Protein AF-A0A9D1CYR3-F1 (afdb_monomer)

Foldseek 3Di:
DDDDDDDDDPPPPPDDDDDDDDDDDYDDDDDDDDDDDDDDDDDDDDDDPPDPDDPVNVVVVVVVVVVVVVVVVVVVVVVVVVVVVVVVVVVVVVVVVVVVVVVVVVVVVVVLVVQLVVLLVVLCVLLVVLVHDSVQLVPDDSSPDDSVVSNVSSVVSSVVVVVVVVVVCVVVVDDDPPPPDPPPDPPVPVVVVVVVVVVVVVVD

InterPro domains:
  IPR025580 Capsid assembly scaffolding protein Gp46 [PF14265] (51-175)

Radius of gyration: 55.46 Å; Cα contacts (8 Å, |Δi|>4): 37; chains: 1; bounding box: 102×75×162 Å

Sequence (204 aa):
MDNKFFMPLNIQMFADEGNDMVTDTETSGENGDAQKDTQNQSNSSNTNTGKTYTRDELNKIVNAEREKIKAELLEEAKNQKNEAEKLAKMDTEQKLNYELETARKEAEKYKSQVNSLTLKTEATSYANQKGLPIGYIEDLDYAHETAESIKQKIDKFTELRSKDLDNYLKDKLKQNPPKAVDDNKTTSDPYLKGFNDYFANKKR

Structure (mmCIF, N/CA/C/O backbone):
data_AF-A0A9D1CYR3-F1
#
_entry.id   AF-A0A9D1CYR3-F1
#
loop_
_atom_site.group_PDB
_atom_site.id
_atom_site.type_symbol
_atom_site.label_atom_id
_atom_site.label_alt_id
_atom_site.label_comp_id
_atom_site.label_asym_id
_atom_site.label_entity_id
_atom_site.label_seq_id
_atom_site.pdbx_PDB_ins_code
_atom_site.Cartn_x
_atom_site.Cartn_y
_atom_site.Cartn_z
_atom_site.occupancy
_atom_site.B_iso_or_equiv
_atom_site.auth_seq_id
_atom_site.auth_comp_id
_atom_site.auth_asym_id
_atom_site.auth_atom_id
_atom_site.pdbx_PDB_model_num
ATOM 1 N N . MET A 1 1 ? -51.663 9.448 3.618 1.00 39.44 1 MET A N 1
ATOM 2 C CA . MET A 1 1 ? -51.439 8.164 2.932 1.00 39.44 1 MET A CA 1
ATOM 3 C C . MET A 1 1 ? -50.009 7.782 3.207 1.00 39.44 1 MET A C 1
ATOM 5 O O . MET A 1 1 ? -49.080 8.256 2.566 1.00 39.44 1 MET A O 1
ATOM 9 N N . ASP A 1 2 ? -49.902 7.079 4.318 1.00 51.81 2 ASP A N 1
ATOM 10 C CA . ASP A 1 2 ? -48.713 6.599 4.987 1.00 51.81 2 ASP A CA 1
ATOM 11 C C . ASP A 1 2 ? -47.965 5.561 4.152 1.00 51.81 2 ASP A C 1
ATOM 13 O O . ASP A 1 2 ? -48.569 4.842 3.362 1.00 51.81 2 ASP A O 1
ATOM 17 N N . ASN A 1 3 ? -46.661 5.441 4.395 1.00 51.09 3 ASN A N 1
ATOM 18 C CA . ASN A 1 3 ? -46.070 4.131 4.651 1.00 51.09 3 ASN A CA 1
ATOM 19 C C . ASN A 1 3 ? -44.715 4.305 5.342 1.00 51.09 3 ASN A C 1
ATOM 21 O O . ASN A 1 3 ? -43.677 4.520 4.718 1.00 51.09 3 ASN A O 1
ATOM 25 N N . LYS A 1 4 ? -44.756 4.229 6.676 1.00 58.38 4 LYS A N 1
ATOM 26 C CA . LYS A 1 4 ? -43.583 4.003 7.519 1.00 58.38 4 LYS A CA 1
ATOM 27 C C . LYS A 1 4 ? -43.089 2.584 7.256 1.00 58.38 4 LYS A C 1
ATOM 29 O O . LYS A 1 4 ? -43.852 1.631 7.373 1.00 58.38 4 LYS A O 1
ATOM 34 N N . PHE A 1 5 ? -41.814 2.480 6.906 1.00 57.16 5 PHE A N 1
ATOM 35 C CA . PHE A 1 5 ? -41.066 1.241 6.727 1.00 57.16 5 PHE A CA 1
ATOM 36 C C . PHE A 1 5 ? -41.097 0.428 8.038 1.00 57.16 5 PHE A C 1
ATOM 38 O O . PHE A 1 5 ? -40.317 0.677 8.954 1.00 57.16 5 PHE A O 1
ATOM 45 N N . PHE A 1 6 ? -42.042 -0.503 8.162 1.00 57.44 6 PHE A N 1
ATOM 46 C CA . PHE A 1 6 ? -42.035 -1.529 9.203 1.00 57.44 6 PHE A CA 1
ATOM 47 C C . PHE A 1 6 ? -41.218 -2.706 8.671 1.00 57.44 6 PHE A C 1
ATOM 49 O O . PHE A 1 6 ? -41.626 -3.361 7.714 1.00 57.44 6 PHE A O 1
ATOM 56 N N . MET A 1 7 ? -40.055 -2.970 9.265 1.00 70.25 7 MET A N 1
ATOM 57 C CA . MET A 1 7 ? -39.385 -4.253 9.059 1.00 70.25 7 MET A CA 1
ATOM 58 C C . MET A 1 7 ? -40.134 -5.324 9.868 1.00 70.25 7 MET A C 1
ATOM 60 O O . MET A 1 7 ? -40.355 -5.112 11.063 1.00 70.25 7 MET A O 1
ATOM 64 N N . PRO A 1 8 ? -40.548 -6.452 9.262 1.00 64.19 8 PRO A N 1
ATOM 65 C CA . PRO A 1 8 ? -41.173 -7.539 10.003 1.00 64.19 8 PRO A CA 1
ATOM 66 C C . PRO A 1 8 ? -40.127 -8.225 10.893 1.00 64.19 8 PRO A C 1
ATOM 68 O O . PRO A 1 8 ? -39.124 -8.746 10.406 1.00 64.19 8 PRO A O 1
ATOM 71 N N . LEU A 1 9 ? -40.353 -8.214 12.208 1.00 68.75 9 LEU A N 1
ATOM 72 C CA . LEU A 1 9 ? -39.601 -9.039 13.152 1.00 68.75 9 LEU A CA 1
ATOM 73 C C . LEU A 1 9 ? -40.103 -10.486 13.028 1.00 68.75 9 LEU A C 1
ATOM 75 O O . LEU A 1 9 ? -41.281 -10.750 13.264 1.00 68.75 9 LEU A O 1
ATOM 79 N N . ASN A 1 10 ? -39.223 -11.425 12.684 1.00 60.94 10 ASN A N 1
ATOM 80 C CA . ASN A 1 10 ? -39.544 -12.853 12.685 1.00 60.94 10 ASN A CA 1
ATOM 81 C C . ASN A 1 10 ? -39.552 -13.377 14.129 1.00 60.94 10 ASN A C 1
ATOM 83 O O . ASN A 1 10 ? -38.511 -13.719 14.680 1.00 60.94 10 ASN A O 1
ATOM 87 N N . ILE A 1 11 ? -40.737 -13.443 14.738 1.00 59.59 11 ILE A N 1
ATOM 88 C CA . ILE A 1 11 ? -40.956 -13.909 16.123 1.00 59.59 11 ILE A CA 1
ATOM 89 C C . ILE A 1 11 ? -41.147 -15.443 16.191 1.00 59.59 11 ILE A C 1
ATOM 91 O O . ILE A 1 11 ? -41.498 -15.997 17.227 1.00 59.59 11 ILE A O 1
ATOM 95 N N . GLN A 1 12 ? -40.902 -16.147 15.082 1.00 62.09 12 GLN A N 1
ATOM 96 C CA . GLN A 1 12 ? -41.254 -17.559 14.900 1.00 62.09 12 GLN A CA 1
ATOM 97 C C . GLN A 1 12 ? -40.227 -18.568 15.455 1.00 62.09 12 GLN A C 1
ATOM 99 O O . GLN A 1 12 ? -40.395 -19.759 15.247 1.00 62.09 12 GLN A O 1
ATOM 104 N N . MET A 1 13 ? -39.173 -18.143 16.165 1.00 53.28 13 MET A N 1
ATOM 105 C CA . MET A 1 13 ? -38.231 -19.080 16.819 1.00 53.28 13 MET A CA 1
ATOM 106 C C . MET A 1 13 ? -38.641 -19.492 18.246 1.00 53.28 13 MET A C 1
ATOM 108 O O . MET A 1 13 ? -37.848 -20.125 18.937 1.00 53.28 13 MET A O 1
ATOM 112 N N . PHE A 1 14 ? -39.855 -19.150 18.701 1.00 60.06 14 PHE A N 1
ATOM 113 C CA . PHE A 1 14 ? -40.305 -19.449 20.071 1.00 60.06 14 PHE A CA 1
ATOM 114 C C . PHE A 1 14 ? -41.728 -20.022 20.197 1.00 60.06 14 PHE A C 1
ATOM 116 O O . PHE A 1 14 ? -42.241 -20.094 21.311 1.00 60.06 14 PHE A O 1
ATOM 123 N N . ALA A 1 15 ? -42.375 -20.451 19.111 1.00 57.44 15 ALA A N 1
ATOM 124 C CA . ALA A 1 15 ? -43.681 -21.108 19.198 1.00 57.44 15 ALA A CA 1
ATOM 125 C C . ALA A 1 15 ? -43.810 -22.242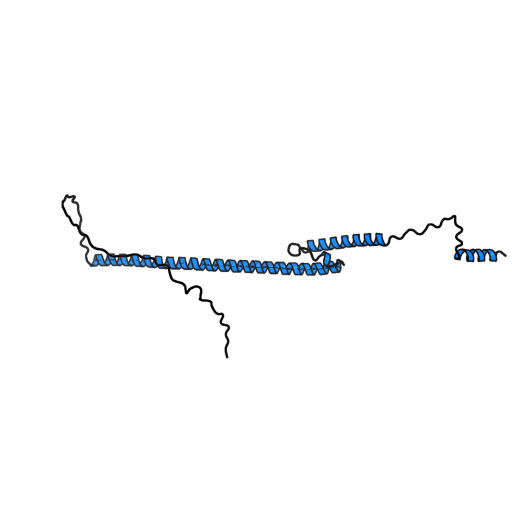 18.167 1.00 57.44 15 ALA A C 1
ATOM 127 O O . ALA A 1 15 ? -43.644 -21.984 16.977 1.00 57.44 15 ALA A O 1
ATOM 128 N N . ASP A 1 16 ? -44.153 -23.432 18.677 1.00 47.41 16 ASP A N 1
ATOM 129 C CA . ASP A 1 16 ? -44.231 -24.773 18.057 1.00 47.41 16 ASP A CA 1
ATOM 130 C C . ASP A 1 16 ? -42.873 -25.443 17.773 1.00 47.41 16 ASP A C 1
ATOM 132 O O . ASP A 1 16 ? -41.985 -24.847 17.182 1.00 47.41 16 ASP A O 1
ATOM 136 N N . GLU A 1 17 ? -42.596 -26.672 18.221 1.00 42.50 17 GLU A N 1
ATOM 137 C CA . GLU A 1 17 ? -43.489 -27.837 18.276 1.00 42.50 17 GLU A CA 1
ATOM 138 C C . GLU A 1 17 ? -43.317 -28.652 19.572 1.00 42.50 17 GLU A C 1
ATOM 140 O O . GLU A 1 17 ? -42.206 -28.982 19.995 1.00 42.50 17 GLU A O 1
ATOM 145 N N . GLY A 1 18 ? -44.445 -29.013 20.183 1.00 42.06 18 GLY A N 1
ATOM 146 C CA . GLY A 1 18 ? -44.553 -30.182 21.050 1.00 42.06 18 GLY A CA 1
ATOM 147 C C . GLY A 1 18 ? -45.277 -31.325 20.331 1.00 42.06 18 GLY A C 1
ATOM 148 O O . GLY A 1 18 ? -45.976 -31.087 19.347 1.00 42.06 18 GLY A O 1
ATOM 149 N N . ASN A 1 19 ? -45.163 -32.517 20.933 1.00 39.75 19 ASN A N 1
ATOM 150 C CA . ASN A 1 19 ? -45.794 -33.817 20.637 1.00 39.75 19 ASN A CA 1
ATOM 151 C C . ASN A 1 19 ? -45.025 -34.739 19.658 1.00 39.75 19 ASN A C 1
ATOM 153 O O . ASN A 1 19 ? -44.641 -34.318 18.580 1.00 39.75 19 ASN A O 1
ATOM 157 N N . ASP A 1 20 ? -44.783 -36.029 19.912 1.00 33.88 20 ASP A N 1
ATOM 158 C CA . ASP A 1 20 ? -45.287 -36.954 20.935 1.00 33.88 20 ASP A CA 1
ATOM 159 C C . ASP A 1 20 ? -44.414 -38.235 20.924 1.00 33.88 20 ASP A C 1
ATOM 161 O O . ASP A 1 20 ? -44.020 -38.688 19.848 1.00 33.88 20 ASP A O 1
ATOM 165 N N . MET A 1 21 ? -44.149 -38.856 22.081 1.00 29.66 21 MET A N 1
ATOM 166 C CA . MET A 1 21 ? -43.916 -40.310 22.163 1.00 29.66 21 MET A CA 1
ATOM 167 C C . MET A 1 21 ? -44.249 -40.818 23.574 1.00 29.66 21 MET A C 1
ATOM 169 O O . MET A 1 21 ? -43.431 -40.769 24.492 1.00 29.66 21 MET A O 1
ATOM 173 N N . VAL A 1 22 ? -45.478 -41.313 23.715 1.00 37.94 22 VAL A N 1
ATOM 174 C CA . VAL A 1 22 ? -45.982 -42.150 24.815 1.00 37.94 22 VAL A CA 1
ATOM 175 C C . VAL A 1 22 ? -45.729 -43.629 24.508 1.00 37.94 22 VAL A C 1
ATOM 177 O O . VAL A 1 22 ? -45.998 -44.054 23.390 1.00 37.94 22 VAL A O 1
ATOM 180 N N . THR A 1 23 ? -45.319 -44.396 25.526 1.00 26.42 23 THR A N 1
ATOM 181 C CA . THR A 1 23 ? -45.800 -45.760 25.871 1.00 26.42 23 THR A CA 1
ATOM 182 C C . THR A 1 23 ? -45.397 -46.013 27.340 1.00 26.42 23 THR A C 1
ATOM 184 O O . THR A 1 23 ? -44.208 -46.154 27.610 1.00 26.42 23 THR A O 1
ATOM 187 N N . ASP A 1 24 ? -46.220 -45.749 28.354 1.00 33.62 24 ASP A N 1
ATOM 188 C CA . ASP A 1 24 ? -47.425 -46.447 28.846 1.00 33.62 24 ASP A CA 1
ATOM 189 C C . ASP A 1 24 ? -47.133 -47.580 29.855 1.00 33.62 24 ASP A C 1
ATOM 191 O O . ASP A 1 24 ? -46.140 -48.298 29.721 1.00 33.62 24 ASP A O 1
ATOM 195 N N . THR A 1 25 ? -48.058 -47.727 30.817 1.00 27.31 25 THR A N 1
ATOM 196 C CA . THR A 1 25 ? -48.413 -48.890 31.673 1.00 27.31 25 THR A CA 1
ATOM 197 C C . THR A 1 25 ? -48.402 -48.647 33.203 1.00 27.31 25 THR A C 1
ATOM 199 O O . THR A 1 25 ? -47.383 -48.845 33.858 1.00 27.31 25 THR A O 1
ATOM 202 N N . GLU A 1 26 ? -49.582 -48.244 33.720 1.00 29.91 26 GLU A N 1
ATOM 203 C CA . GLU A 1 26 ? -50.401 -48.866 34.807 1.00 29.91 26 GLU A CA 1
ATOM 204 C C . GLU A 1 26 ? -49.812 -49.147 36.218 1.00 29.91 26 GLU A C 1
ATOM 206 O O . GLU A 1 26 ? -48.634 -49.422 36.366 1.00 29.91 26 GLU A O 1
ATOM 211 N N . THR A 1 27 ? -50.524 -49.246 37.356 1.00 24.73 27 THR A N 1
ATOM 212 C CA . THR A 1 27 ? -51.880 -48.961 37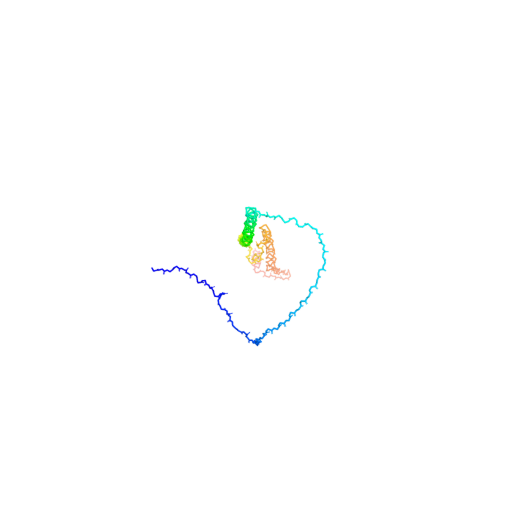.887 1.00 24.73 27 THR A CA 1
ATOM 213 C C . THR A 1 27 ? -51.822 -49.345 39.394 1.00 24.73 27 THR A C 1
ATOM 215 O O . THR A 1 27 ? -51.155 -50.310 39.740 1.00 24.73 27 THR A O 1
ATOM 218 N N . SER A 1 28 ? -52.506 -48.583 40.263 1.00 31.33 28 SER A N 1
ATOM 219 C CA . SER A 1 28 ? -53.158 -48.894 41.570 1.00 31.33 28 SER A CA 1
ATOM 220 C C . SER A 1 28 ? -52.705 -50.035 42.528 1.00 31.33 28 SER A C 1
ATOM 222 O O . SER A 1 28 ? -52.494 -51.171 42.122 1.00 31.33 28 SER A O 1
ATOM 224 N N . GLY A 1 29 ? -52.802 -49.764 43.845 1.00 25.89 29 GLY A N 1
ATOM 225 C CA . GLY A 1 29 ? -52.961 -50.754 44.940 1.00 25.89 29 GLY A CA 1
ATOM 226 C C . GLY A 1 29 ? -52.122 -50.414 46.186 1.00 25.89 29 GLY A C 1
ATOM 227 O O . GLY A 1 29 ? -50.904 -50.465 46.128 1.00 25.89 29 GLY A O 1
ATOM 228 N N . GLU A 1 30 ? -52.673 -49.821 47.250 1.00 27.62 30 GLU A N 1
ATOM 229 C CA . GLU A 1 30 ? -53.403 -50.413 48.396 1.00 27.62 30 GLU A CA 1
ATOM 230 C C . GLU A 1 30 ? -52.543 -50.670 49.656 1.00 27.62 30 GLU A C 1
ATOM 232 O O . GLU A 1 30 ? -51.367 -51.008 49.600 1.00 27.62 30 GLU A O 1
ATOM 237 N N . ASN A 1 31 ? -53.183 -50.420 50.804 1.00 32.62 31 ASN A N 1
ATOM 238 C CA . ASN A 1 31 ? -52.672 -50.370 52.178 1.00 32.62 31 ASN A CA 1
ATOM 239 C C . ASN A 1 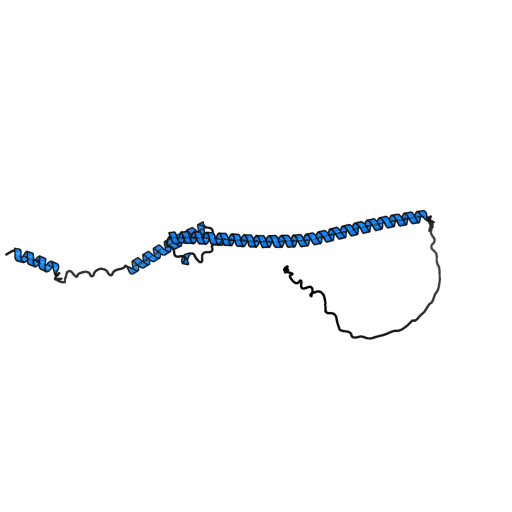31 ? -52.142 -51.710 52.729 1.00 32.62 31 ASN A C 1
ATOM 241 O O . ASN A 1 31 ? -52.593 -52.777 52.326 1.00 32.62 31 ASN A O 1
ATOM 245 N N . GLY A 1 32 ? -51.311 -51.642 53.780 1.00 27.28 32 GLY A N 1
ATOM 246 C CA . GLY A 1 32 ? -50.932 -52.805 54.591 1.00 27.28 32 GLY A CA 1
ATOM 247 C C . GLY A 1 32 ? -50.181 -52.453 55.879 1.00 27.28 32 GLY A C 1
ATOM 248 O O . GLY A 1 32 ? -48.970 -52.281 55.871 1.00 27.28 32 GLY A O 1
ATOM 249 N N . ASP A 1 33 ? -50.944 -52.352 56.962 1.00 29.70 33 ASP A N 1
ATOM 250 C CA . ASP A 1 33 ? -50.604 -52.101 58.368 1.00 29.70 33 ASP A CA 1
ATOM 251 C C . ASP A 1 33 ? -49.697 -53.171 59.023 1.00 29.70 33 ASP A C 1
ATOM 253 O O . ASP A 1 33 ? -49.784 -54.342 58.657 1.00 29.70 33 ASP A O 1
ATOM 257 N N . ALA A 1 34 ? -48.896 -52.788 60.034 1.00 29.33 34 ALA A N 1
ATOM 258 C CA . ALA A 1 34 ? -48.608 -53.630 61.211 1.00 29.33 34 ALA A CA 1
ATOM 259 C C . ALA A 1 34 ? -47.797 -52.895 62.303 1.00 29.33 34 ALA A C 1
ATOM 261 O O . ALA A 1 34 ? -46.582 -52.708 62.230 1.00 29.33 34 ALA A O 1
ATOM 262 N N . GLN A 1 35 ? -48.516 -52.562 63.368 1.00 33.03 35 GLN A N 1
ATOM 263 C CA . GLN A 1 35 ? -48.100 -52.093 64.691 1.00 33.03 35 GLN A CA 1
ATOM 264 C C . GLN A 1 35 ? -47.443 -53.185 65.575 1.00 33.03 35 GLN A C 1
ATOM 266 O O . GLN A 1 35 ? -47.913 -54.321 65.587 1.00 33.03 35 GLN A O 1
ATOM 271 N N . LYS A 1 36 ? -46.455 -52.810 66.415 1.00 29.78 36 LYS A N 1
ATOM 272 C CA . LYS A 1 36 ? -46.223 -53.261 67.825 1.00 29.78 36 LYS A CA 1
ATOM 273 C C . LYS A 1 36 ? -44.915 -52.646 68.355 1.00 29.78 36 LYS A C 1
ATOM 275 O O . LYS A 1 36 ? -43.856 -52.909 67.805 1.00 29.78 36 LYS A O 1
ATOM 280 N N . ASP A 1 37 ? -44.933 -51.653 69.241 1.00 31.94 37 ASP A N 1
ATOM 281 C CA . ASP A 1 37 ? -45.122 -51.701 70.707 1.00 31.94 37 ASP A CA 1
ATOM 282 C C . ASP A 1 37 ? -44.145 -52.627 71.457 1.00 31.94 37 ASP A C 1
ATOM 284 O O . ASP A 1 37 ? -44.222 -53.847 71.315 1.00 31.94 37 ASP A O 1
ATOM 288 N N . THR A 1 38 ? -43.242 -52.046 72.264 1.00 29.72 38 THR A N 1
ATOM 289 C CA . THR A 1 38 ? -43.118 -52.271 73.726 1.00 29.72 38 THR A CA 1
ATOM 290 C C . THR A 1 38 ? -41.952 -51.441 74.307 1.00 29.72 38 THR A C 1
ATOM 292 O O . THR A 1 38 ? -40.820 -51.516 73.839 1.00 29.72 38 THR A O 1
ATOM 295 N N . GLN A 1 39 ? -42.291 -50.642 75.328 1.00 32.97 39 GLN A N 1
ATOM 296 C CA . GLN A 1 39 ? -41.568 -50.209 76.551 1.00 32.97 39 GLN A CA 1
ATOM 297 C C . GLN A 1 39 ? -40.128 -50.759 76.777 1.00 32.97 39 GLN A C 1
ATOM 299 O O . GLN A 1 39 ? -39.855 -51.917 76.503 1.00 32.97 39 GLN A O 1
ATOM 304 N N . ASN A 1 40 ? -39.156 -50.062 77.390 1.00 31.19 40 ASN A N 1
ATOM 305 C CA . ASN A 1 40 ? -39.178 -49.493 78.747 1.00 31.19 40 ASN A CA 1
ATOM 306 C C . ASN A 1 40 ? -37.863 -48.716 79.066 1.00 31.19 40 ASN A C 1
ATOM 308 O O . ASN A 1 40 ? -36.821 -48.940 78.460 1.00 31.19 40 ASN A O 1
ATOM 312 N N . GLN A 1 41 ? -37.973 -47.842 80.067 1.00 36.28 41 GLN A N 1
ATOM 313 C CA . GLN A 1 41 ? -37.034 -46.965 80.784 1.00 36.28 41 GLN A CA 1
ATOM 314 C C . GLN A 1 41 ? -35.555 -47.384 80.928 1.00 36.28 41 GLN A C 1
ATOM 316 O O . GLN A 1 41 ? -35.254 -48.526 81.255 1.00 36.28 41 GLN A O 1
ATOM 321 N N . SER A 1 42 ? -34.658 -46.384 80.955 1.00 29.25 42 SER A N 1
ATOM 322 C CA . SER A 1 42 ? -33.985 -45.981 82.210 1.00 29.25 42 SER A CA 1
ATOM 323 C C . SER A 1 42 ? -33.182 -44.676 82.062 1.00 29.25 42 SER A C 1
ATOM 325 O O . SER A 1 42 ? -32.211 -44.601 81.319 1.00 29.25 42 SER A O 1
ATOM 327 N N . ASN A 1 43 ? -33.631 -43.660 82.804 1.00 36.19 43 ASN A N 1
ATOM 328 C CA . ASN A 1 43 ? -32.875 -42.645 83.545 1.00 36.19 43 ASN A CA 1
ATOM 329 C C . ASN A 1 43 ? -31.472 -42.223 83.065 1.00 36.19 43 ASN A C 1
ATOM 331 O O . ASN A 1 43 ? -30.492 -42.931 83.272 1.00 36.19 43 ASN A O 1
ATOM 335 N N . SER A 1 44 ? -31.345 -40.935 82.730 1.00 30.69 44 SER A N 1
ATOM 336 C CA . SER A 1 44 ? -30.353 -40.104 83.420 1.00 30.69 44 SER A CA 1
ATOM 337 C C . SER A 1 44 ? -30.855 -38.667 83.552 1.00 30.69 44 SER A C 1
ATOM 339 O O . SER A 1 44 ? -31.036 -37.939 82.581 1.00 30.69 44 SER A O 1
ATOM 341 N N . SER A 1 45 ? -31.116 -38.296 84.799 1.00 35.94 45 SER A N 1
ATOM 342 C CA . SER A 1 45 ? -31.437 -36.952 85.258 1.00 35.94 45 SER A CA 1
ATOM 343 C C . SER A 1 45 ? -30.233 -36.022 85.066 1.00 35.94 45 SER A C 1
ATOM 345 O O . SER A 1 45 ? -29.144 -36.389 85.502 1.00 35.94 45 SER A O 1
ATOM 347 N N . ASN A 1 46 ? -30.412 -34.832 84.473 1.00 35.03 46 ASN A N 1
ATOM 348 C CA . ASN A 1 46 ? -30.023 -33.577 85.137 1.00 35.03 46 ASN A CA 1
ATOM 349 C C . ASN A 1 46 ? -30.516 -32.312 84.398 1.00 35.03 46 ASN A C 1
ATOM 351 O O . ASN A 1 46 ? -30.117 -32.021 83.274 1.00 35.03 46 ASN A O 1
ATOM 355 N N . THR A 1 47 ? -31.354 -31.548 85.105 1.00 38.97 47 THR A N 1
ATOM 356 C CA . THR A 1 47 ? -31.570 -30.088 85.018 1.00 38.97 47 THR A CA 1
ATOM 357 C C . THR A 1 47 ? -31.933 -29.460 83.666 1.00 38.97 47 THR A C 1
ATOM 359 O O . THR A 1 47 ? -31.146 -28.720 83.083 1.00 38.97 47 THR A O 1
ATOM 362 N N . ASN A 1 48 ? -33.197 -29.605 83.253 1.00 42.94 48 ASN A N 1
ATOM 363 C CA . ASN A 1 48 ? -33.858 -28.590 82.428 1.00 42.94 48 ASN A CA 1
ATOM 364 C C . ASN A 1 48 ? -34.504 -27.546 83.345 1.00 42.94 48 ASN A C 1
ATOM 366 O O . ASN A 1 48 ? -35.593 -27.751 83.882 1.00 42.94 48 ASN A O 1
ATOM 370 N N . THR A 1 49 ? -33.833 -26.412 83.528 1.00 46.22 49 THR A N 1
ATOM 371 C CA . THR A 1 49 ? -34.473 -25.190 84.017 1.00 46.22 49 THR A CA 1
ATOM 372 C C . THR A 1 49 ? -35.353 -24.646 82.892 1.00 46.22 49 THR A C 1
ATOM 374 O O . THR A 1 49 ? -34.906 -23.905 82.020 1.00 46.22 49 THR A O 1
ATOM 377 N N . GLY A 1 50 ? -36.619 -25.069 82.866 1.00 50.62 50 GLY A N 1
ATOM 378 C CA . GLY A 1 50 ? -37.610 -24.555 81.925 1.00 50.62 50 GLY A CA 1
ATOM 379 C C . GLY A 1 50 ? -37.812 -23.055 82.134 1.00 50.62 50 GLY A C 1
ATOM 380 O O . GLY A 1 50 ? -38.535 -22.645 83.037 1.00 50.62 50 GLY A O 1
ATOM 381 N N . LYS A 1 51 ? -37.160 -22.229 81.311 1.00 63.56 51 LYS A N 1
ATOM 382 C CA . LYS A 1 51 ? -37.428 -20.790 81.238 1.00 63.56 51 LYS A CA 1
ATOM 383 C C . LYS A 1 51 ? -38.838 -20.607 80.673 1.00 63.56 51 LYS A C 1
ATOM 385 O O . LYS A 1 51 ? -39.068 -20.806 79.483 1.00 63.56 51 LYS A O 1
ATOM 390 N N . THR A 1 52 ? -39.797 -20.261 81.524 1.00 58.56 52 THR A N 1
ATOM 391 C CA . THR A 1 52 ? -41.129 -19.821 81.100 1.00 58.56 52 THR A CA 1
ATOM 392 C C . THR A 1 52 ? -41.009 -18.413 80.523 1.00 58.56 52 THR A C 1
ATOM 394 O O . THR A 1 52 ? -41.024 -17.442 81.272 1.00 58.56 52 THR A O 1
ATOM 397 N N . TYR A 1 53 ? -40.843 -18.306 79.205 1.00 59.97 53 TYR A N 1
ATOM 398 C CA . TYR A 1 53 ? -40.816 -17.016 78.515 1.00 59.97 53 TYR A CA 1
ATOM 399 C C . TYR A 1 53 ? -42.200 -16.366 78.543 1.00 59.97 53 TYR A C 1
ATOM 401 O O . TYR A 1 53 ? -43.205 -16.974 78.153 1.00 59.97 53 TYR A O 1
ATOM 409 N N . THR A 1 54 ? -42.260 -15.112 78.976 1.00 74.88 54 THR A N 1
ATOM 410 C CA . THR A 1 54 ? -43.472 -14.291 78.894 1.00 74.88 54 THR A CA 1
ATOM 411 C C . THR A 1 54 ? -43.795 -14.020 77.420 1.00 74.88 54 THR A C 1
ATOM 413 O O . THR A 1 54 ? -42.894 -13.947 76.582 1.00 74.88 54 THR A O 1
ATOM 416 N N . ARG A 1 55 ? -45.075 -13.844 77.062 1.00 74.06 55 ARG A N 1
ATOM 417 C CA . ARG A 1 55 ? -45.489 -13.573 75.664 1.00 74.06 55 ARG A CA 1
ATOM 418 C C . ARG A 1 55 ? -44.736 -12.386 75.039 1.00 74.06 55 ARG A C 1
ATOM 420 O O . ARG A 1 55 ? -44.425 -12.425 73.852 1.00 74.06 55 ARG A O 1
ATOM 427 N N . ASP A 1 56 ? -44.358 -11.398 75.848 1.00 75.12 56 ASP A N 1
ATOM 428 C CA . ASP A 1 56 ? -43.565 -10.239 75.424 1.00 75.12 56 ASP A CA 1
ATOM 429 C C . ASP A 1 56 ? -42.106 -10.569 75.072 1.00 75.12 56 ASP A C 1
ATOM 431 O O . ASP A 1 56 ? -41.531 -9.952 74.175 1.00 75.12 56 ASP A O 1
ATOM 435 N N . GLU A 1 57 ? -41.496 -11.557 75.731 1.00 74.50 57 GLU A N 1
ATOM 436 C CA . GLU A 1 57 ? -40.131 -12.004 75.423 1.00 74.50 57 GLU A CA 1
ATOM 437 C C . GLU A 1 57 ? -40.094 -12.793 74.111 1.00 74.50 57 GLU A C 1
ATOM 439 O O . GLU A 1 57 ? -39.197 -12.588 73.294 1.00 74.50 57 GLU A O 1
ATOM 444 N N . LEU A 1 58 ? -41.119 -13.612 73.854 1.00 74.44 58 LEU A N 1
ATOM 445 C CA . LEU A 1 58 ? -41.290 -14.304 72.573 1.00 74.44 58 LEU A CA 1
ATOM 446 C C . LEU A 1 58 ? -41.495 -13.315 71.418 1.00 74.44 58 LEU A C 1
ATOM 448 O O . LEU A 1 58 ? -40.863 -13.455 70.375 1.00 74.44 58 LEU A O 1
ATOM 452 N N . ASN A 1 59 ? -42.310 -12.274 71.611 1.00 77.75 59 ASN A N 1
ATOM 453 C CA . ASN A 1 59 ? -42.515 -11.238 70.595 1.00 77.75 59 ASN A CA 1
ATOM 454 C C . ASN A 1 59 ? -41.221 -10.473 70.268 1.00 77.75 59 ASN A C 1
ATOM 456 O O . ASN A 1 59 ? -40.967 -10.173 69.102 1.00 77.75 59 ASN A O 1
ATOM 460 N N . LYS A 1 60 ? -40.373 -10.190 71.267 1.00 79.62 60 LYS A N 1
ATOM 461 C CA . LYS A 1 60 ? -39.060 -9.560 71.039 1.00 79.62 60 LYS A CA 1
ATOM 462 C C . LYS A 1 60 ? -38.121 -10.452 70.230 1.00 79.62 60 LYS A C 1
ATOM 464 O O . LYS A 1 60 ? -37.469 -9.954 69.317 1.00 79.62 60 LYS A O 1
ATOM 469 N N . ILE A 1 61 ? -38.075 -11.749 70.535 1.00 78.12 61 ILE A N 1
ATOM 470 C CA . ILE A 1 61 ? -37.237 -12.714 69.809 1.00 78.12 61 ILE A CA 1
ATOM 471 C C . ILE A 1 61 ? -37.709 -12.844 68.356 1.00 78.12 61 ILE A C 1
ATOM 473 O O . ILE A 1 61 ? -36.903 -12.695 67.443 1.00 78.12 61 ILE A O 1
ATOM 477 N N . VAL A 1 62 ? -39.016 -13.011 68.134 1.00 78.88 62 VAL A N 1
ATOM 478 C CA . VAL A 1 62 ? -39.600 -13.126 66.786 1.00 78.88 62 VAL A CA 1
ATOM 479 C C . VAL A 1 62 ? -39.381 -11.854 65.966 1.00 78.88 62 VAL A C 1
ATOM 481 O O . VAL A 1 62 ? -39.108 -11.933 64.771 1.00 78.88 62 VAL A O 1
ATOM 484 N N . ASN A 1 63 ? -39.477 -10.672 66.575 1.00 79.75 63 ASN A N 1
ATOM 485 C CA . ASN A 1 63 ? -39.212 -9.418 65.870 1.00 79.75 63 ASN A CA 1
ATOM 486 C C . ASN A 1 63 ? -37.730 -9.260 65.514 1.00 79.75 63 ASN A C 1
ATOM 488 O O . ASN A 1 63 ? -37.430 -8.921 64.374 1.00 79.75 63 ASN A O 1
ATOM 492 N N . ALA A 1 64 ? -36.816 -9.576 66.435 1.00 79.50 64 ALA A N 1
ATOM 493 C CA . ALA A 1 64 ? -35.380 -9.552 66.162 1.00 79.50 64 ALA A CA 1
ATOM 494 C C . ALA A 1 64 ? -34.986 -10.554 65.061 1.00 79.50 64 ALA A C 1
ATOM 496 O O . ALA A 1 64 ? -34.138 -10.266 64.220 1.00 79.50 64 ALA A O 1
ATOM 497 N N . GLU A 1 65 ? -35.624 -11.721 65.030 1.00 78.31 65 GLU A N 1
ATOM 498 C CA . GLU A 1 65 ? -35.422 -12.730 63.991 1.00 78.31 65 GLU A CA 1
ATOM 499 C C . GLU A 1 65 ? -35.991 -12.277 62.639 1.00 78.31 65 GLU A C 1
ATOM 501 O O . GLU A 1 65 ? -35.312 -12.362 61.620 1.00 78.31 65 GLU A O 1
ATOM 506 N N . ARG A 1 66 ? -37.185 -11.672 62.624 1.00 79.94 66 ARG A N 1
ATOM 507 C CA . ARG A 1 66 ? -37.766 -11.058 61.417 1.00 79.94 66 ARG A CA 1
ATOM 508 C C . ARG A 1 66 ? -36.923 -9.909 60.874 1.00 79.94 66 ARG A C 1
ATOM 510 O O . ARG A 1 66 ? -36.860 -9.740 59.661 1.00 79.94 66 ARG A O 1
ATOM 517 N N . GLU A 1 67 ? -36.311 -9.102 61.733 1.00 82.50 67 GLU A N 1
ATOM 518 C CA . GLU A 1 67 ? -35.410 -8.023 61.317 1.00 82.50 67 GLU A CA 1
ATOM 519 C C . GLU A 1 67 ? -34.124 -8.568 60.699 1.00 82.50 67 GLU A C 1
ATOM 521 O O . GLU A 1 67 ? -33.717 -8.082 59.645 1.00 82.50 67 GLU A O 1
ATOM 526 N N . LYS A 1 68 ? -33.538 -9.618 61.287 1.00 83.56 68 LYS A N 1
ATOM 527 C CA . LYS A 1 68 ? -32.380 -10.311 60.707 1.00 83.56 68 LYS A CA 1
ATOM 528 C C . LYS A 1 68 ? -32.699 -10.902 59.337 1.00 83.56 68 LYS A C 1
ATOM 530 O O . LYS A 1 68 ? -31.989 -10.608 58.385 1.00 83.56 68 LYS A O 1
ATOM 535 N N . ILE A 1 69 ? -33.813 -11.625 59.216 1.00 82.38 69 ILE A N 1
ATOM 536 C CA . ILE A 1 69 ? -34.257 -12.216 57.944 1.00 82.38 69 ILE A CA 1
ATOM 537 C C . ILE A 1 69 ? -34.518 -11.127 56.895 1.00 82.38 69 ILE A C 1
ATOM 539 O O . ILE A 1 69 ? -34.139 -11.269 55.739 1.00 82.38 69 ILE A O 1
ATOM 543 N N . LYS A 1 70 ? -35.144 -10.006 57.278 1.00 82.56 70 LYS A N 1
ATOM 544 C CA . LYS A 1 70 ? -35.361 -8.876 56.360 1.00 82.56 70 LYS A CA 1
ATOM 545 C C . LYS A 1 70 ? -34.053 -8.231 55.911 1.00 82.56 70 LYS A C 1
ATOM 547 O O . LYS A 1 70 ? -33.960 -7.835 54.754 1.00 82.56 70 LYS A O 1
ATOM 552 N N . ALA A 1 71 ? -33.080 -8.087 56.809 1.00 84.75 71 ALA A N 1
ATOM 553 C CA . ALA A 1 71 ? -31.774 -7.533 56.477 1.00 84.75 71 ALA A CA 1
ATOM 554 C C . ALA A 1 71 ? -31.010 -8.451 55.511 1.00 84.75 71 ALA A C 1
ATOM 556 O O . ALA A 1 71 ? -30.484 -7.969 54.512 1.00 84.75 71 ALA A O 1
ATOM 557 N N . GLU A 1 72 ? -31.031 -9.758 55.765 1.00 82.25 72 GLU A N 1
ATOM 558 C CA . GLU A 1 72 ? -30.396 -10.782 54.930 1.00 82.25 72 GLU A CA 1
ATOM 559 C C . GLU A 1 72 ? -31.044 -10.858 53.538 1.00 82.25 72 GLU A C 1
ATOM 561 O O . GLU A 1 72 ? -30.354 -10.768 52.528 1.00 82.25 72 GLU A O 1
ATOM 566 N N . LEU A 1 73 ? -32.380 -10.846 53.464 1.00 79.88 73 LEU A N 1
ATOM 567 C CA . LEU A 1 73 ? -33.114 -10.804 52.195 1.00 79.88 73 LEU A CA 1
ATOM 568 C C . LEU A 1 73 ? -32.819 -9.528 51.383 1.00 79.88 73 LEU A C 1
ATOM 570 O O . LEU A 1 73 ? -32.777 -9.548 50.152 1.00 79.88 73 LEU A O 1
ATOM 574 N N . LEU A 1 74 ? -32.633 -8.392 52.060 1.00 82.38 74 LEU A N 1
ATOM 575 C CA . LEU A 1 74 ? -32.341 -7.111 51.416 1.00 82.38 74 LEU A CA 1
ATOM 576 C C . LEU A 1 74 ? -30.891 -7.054 50.908 1.00 82.38 74 LEU A C 1
ATOM 578 O O . LEU A 1 74 ? -30.643 -6.485 49.843 1.00 82.38 74 LEU A O 1
ATOM 582 N N . GLU A 1 75 ? -29.949 -7.656 51.634 1.00 82.06 75 GLU A N 1
ATOM 583 C CA . GLU A 1 75 ? -28.571 -7.877 51.180 1.00 82.06 75 GLU A CA 1
ATOM 584 C C . GLU A 1 75 ? -28.519 -8.812 49.967 1.00 82.06 75 GLU A C 1
ATOM 586 O O . GLU A 1 75 ? -27.912 -8.461 48.956 1.00 82.06 75 GLU A O 1
ATOM 591 N N . GLU A 1 76 ? -29.216 -9.949 50.006 1.00 76.00 76 GLU A N 1
ATOM 592 C CA . GLU A 1 76 ? -29.303 -10.874 48.871 1.00 76.00 76 GLU A CA 1
ATOM 593 C C . GLU A 1 76 ? -29.914 -10.205 47.637 1.00 76.00 76 GLU A C 1
ATOM 595 O O . GLU A 1 76 ? -29.362 -10.309 46.541 1.00 76.00 76 GLU A O 1
ATOM 600 N N . ALA A 1 77 ? -30.998 -9.440 47.801 1.00 73.12 77 ALA A N 1
ATOM 601 C CA . ALA A 1 77 ? -31.609 -8.697 46.703 1.00 73.12 77 ALA A CA 1
ATOM 602 C C . ALA A 1 77 ? -30.651 -7.652 46.102 1.00 73.12 77 ALA A C 1
ATOM 604 O O . ALA A 1 77 ? -30.606 -7.484 44.882 1.00 73.12 77 ALA A O 1
ATOM 605 N N . LYS A 1 78 ? -29.857 -6.960 46.929 1.00 76.75 78 LYS A N 1
ATOM 606 C CA . LYS A 1 78 ? -28.824 -6.023 46.453 1.00 76.75 78 LYS A CA 1
ATOM 607 C C . LYS A 1 78 ? -27.695 -6.741 45.721 1.00 76.75 78 LYS A C 1
ATOM 609 O O . LYS A 1 78 ? -27.272 -6.275 44.665 1.00 76.75 78 LYS A O 1
ATOM 614 N N . ASN A 1 79 ? -27.231 -7.870 46.246 1.00 74.75 79 ASN A N 1
ATOM 615 C CA . ASN A 1 79 ? -26.157 -8.653 45.642 1.00 74.75 79 ASN A CA 1
ATOM 616 C C . ASN A 1 79 ? -26.585 -9.236 44.292 1.00 74.75 79 ASN A C 1
ATOM 618 O O . ASN A 1 79 ? -25.861 -9.072 43.314 1.00 74.75 79 ASN A O 1
ATOM 622 N N . GLN A 1 80 ? -27.800 -9.782 44.192 1.00 71.31 80 GLN A N 1
ATOM 623 C CA . GLN A 1 80 ? -28.364 -10.268 42.928 1.00 71.31 80 GLN A CA 1
ATOM 624 C C . GLN A 1 80 ? -28.511 -9.150 41.885 1.00 71.31 80 GLN A C 1
ATOM 626 O O . GLN A 1 80 ? -28.219 -9.357 40.708 1.00 71.31 80 GLN A O 1
ATOM 631 N N . LYS A 1 81 ? -28.928 -7.942 42.294 1.00 74.94 81 LYS A N 1
ATOM 632 C CA . LYS A 1 81 ? -29.007 -6.781 41.389 1.00 74.94 81 LYS A CA 1
ATOM 633 C C . LYS A 1 81 ? -27.626 -6.330 40.917 1.00 74.94 81 LYS A C 1
ATOM 635 O O . LYS A 1 81 ? -27.446 -6.108 39.725 1.00 74.94 81 LYS A O 1
ATOM 640 N N . ASN A 1 82 ? -26.652 -6.252 41.820 1.00 75.00 82 ASN A N 1
ATOM 641 C CA . ASN A 1 82 ? -25.284 -5.860 41.485 1.00 75.00 82 ASN A CA 1
ATOM 642 C C . ASN A 1 82 ? -24.588 -6.882 40.578 1.00 75.00 82 ASN A C 1
ATOM 644 O O . ASN A 1 82 ? -23.878 -6.494 39.652 1.00 75.00 82 ASN A O 1
ATOM 648 N N . GLU A 1 83 ? -24.791 -8.177 40.814 1.00 70.00 83 GLU A N 1
ATOM 649 C CA . GLU A 1 83 ? -24.228 -9.243 39.986 1.00 70.00 83 GLU A CA 1
ATOM 650 C C . GLU A 1 83 ? -24.860 -9.263 38.591 1.00 70.00 83 GLU A C 1
ATOM 652 O O . GLU A 1 83 ? -24.133 -9.294 37.599 1.00 70.00 83 GLU A O 1
ATOM 657 N N . ALA A 1 84 ? -26.188 -9.129 38.497 1.00 70.19 84 ALA A N 1
ATOM 658 C CA . ALA A 1 84 ? -26.891 -9.024 37.220 1.00 70.19 84 ALA A CA 1
ATOM 659 C C . ALA A 1 84 ? -26.484 -7.767 36.433 1.00 70.19 84 ALA A C 1
ATOM 661 O O . ALA A 1 84 ? -26.240 -7.843 35.230 1.00 70.19 84 ALA A O 1
ATOM 662 N N . GLU A 1 85 ? -26.355 -6.615 37.099 1.00 72.94 85 GLU A N 1
ATOM 663 C CA . GLU A 1 85 ? -25.856 -5.393 36.467 1.00 72.94 85 GLU A CA 1
ATOM 664 C C . GLU A 1 85 ? -24.410 -5.533 36.001 1.00 72.94 85 GLU A C 1
ATOM 666 O O . GLU A 1 85 ? -24.068 -5.040 34.930 1.00 72.94 85 GLU A O 1
ATOM 671 N N . LYS A 1 86 ? -23.549 -6.189 36.785 1.00 75.94 86 LYS A N 1
ATOM 672 C CA . LYS A 1 86 ? -22.159 -6.436 36.401 1.00 75.94 86 LYS A CA 1
ATOM 673 C C . LYS A 1 86 ? -22.085 -7.372 35.199 1.00 75.94 86 LYS A C 1
ATOM 675 O O . LYS A 1 86 ? -21.330 -7.071 34.281 1.00 75.94 86 LYS A O 1
ATOM 680 N N . LEU A 1 87 ? -22.881 -8.445 35.170 1.00 72.06 87 LEU A N 1
ATOM 681 C CA . LEU A 1 87 ? -22.968 -9.358 34.026 1.00 72.06 87 LEU A CA 1
ATOM 682 C C . LEU A 1 87 ? -23.450 -8.628 32.765 1.00 72.06 87 LEU A C 1
ATOM 684 O O . LEU A 1 87 ? -22.833 -8.752 31.710 1.00 72.06 87 LEU A O 1
ATOM 688 N N . ALA A 1 88 ? -24.514 -7.830 32.890 1.00 75.44 88 ALA A N 1
ATOM 689 C CA . ALA A 1 88 ? -25.063 -7.054 31.782 1.00 75.44 88 ALA A CA 1
ATOM 690 C C . ALA A 1 88 ? -24.058 -6.012 31.267 1.00 75.44 88 ALA A C 1
ATOM 692 O O . ALA A 1 88 ? -23.845 -5.911 30.061 1.00 75.44 88 ALA A O 1
ATOM 693 N N . LYS A 1 89 ? -23.385 -5.284 32.171 1.00 74.56 89 LYS A N 1
ATOM 694 C CA . LYS A 1 89 ? -22.326 -4.326 31.815 1.00 74.56 89 LYS A CA 1
ATOM 695 C C . LYS A 1 89 ? -21.176 -5.025 31.089 1.00 74.56 89 LYS A C 1
ATOM 697 O O . LYS A 1 89 ? -20.757 -4.541 30.042 1.00 74.56 89 LYS A O 1
ATOM 702 N N . MET A 1 90 ? -20.734 -6.191 31.565 1.00 71.94 90 MET A N 1
ATOM 703 C CA . MET A 1 90 ? -19.644 -6.948 30.939 1.00 71.94 90 MET A CA 1
ATOM 704 C C . MET A 1 90 ? -19.982 -7.390 29.508 1.00 71.94 90 MET A C 1
ATOM 706 O O . MET A 1 90 ? -19.157 -7.208 28.617 1.00 71.94 90 MET A O 1
ATOM 710 N N . ASP A 1 91 ? -21.194 -7.900 29.265 1.00 79.62 91 ASP A N 1
ATOM 711 C CA . ASP A 1 91 ? -21.625 -8.302 27.916 1.00 79.62 91 ASP A CA 1
ATOM 712 C C . ASP A 1 91 ? -21.753 -7.086 26.976 1.00 79.62 91 ASP A C 1
ATOM 714 O O . ASP A 1 91 ? -21.350 -7.138 25.812 1.00 79.62 91 ASP A O 1
ATOM 718 N N . THR A 1 92 ? -22.232 -5.944 27.486 1.00 85.75 92 THR A N 1
ATOM 719 C CA . THR A 1 92 ? -22.314 -4.705 26.691 1.00 85.75 92 THR A CA 1
ATOM 720 C C . THR A 1 92 ? -20.947 -4.100 26.372 1.00 85.75 92 THR A C 1
ATOM 722 O O . THR A 1 92 ? -20.715 -3.692 25.236 1.00 85.75 92 THR A O 1
ATOM 725 N N . GLU A 1 93 ? -20.018 -4.070 27.330 1.00 85.06 93 GLU A N 1
ATOM 726 C CA . GLU A 1 93 ? -18.668 -3.534 27.127 1.00 85.06 93 GLU A CA 1
ATOM 727 C C . GLU A 1 93 ? -17.845 -4.425 26.195 1.00 85.06 93 GLU A C 1
ATOM 729 O O . GLU A 1 93 ? -17.111 -3.917 25.351 1.00 85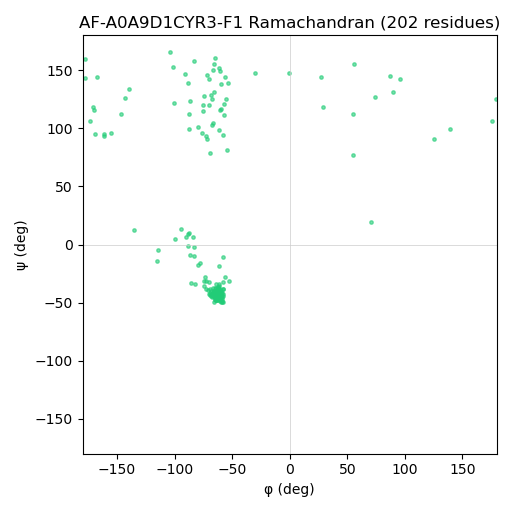.06 93 GLU A O 1
ATOM 734 N N . GLN A 1 94 ? -17.976 -5.751 26.296 1.00 84.88 94 GLN A N 1
ATOM 735 C CA . GLN A 1 94 ? -17.307 -6.680 25.382 1.00 84.88 94 GLN A CA 1
ATOM 736 C C . GLN A 1 94 ? -17.799 -6.513 23.943 1.00 84.88 94 GLN A C 1
ATOM 738 O O . GLN A 1 94 ? -16.978 -6.420 23.028 1.00 84.88 94 GLN A O 1
ATOM 743 N N . LYS A 1 95 ? -19.119 -6.402 23.740 1.00 85.69 95 LYS A N 1
ATOM 744 C CA . LYS A 1 95 ? -19.703 -6.117 22.421 1.00 85.69 95 LYS A CA 1
ATOM 745 C C . LYS A 1 95 ? -19.244 -4.767 21.876 1.00 85.69 95 LYS A C 1
ATOM 747 O O . LYS A 1 95 ? -18.813 -4.701 20.728 1.00 85.69 95 LYS A O 1
ATOM 752 N N . LEU A 1 96 ? -19.253 -3.724 22.706 1.00 91.38 96 LEU A N 1
ATOM 753 C CA . LEU A 1 96 ? -18.798 -2.390 22.315 1.00 91.38 96 LEU A CA 1
ATOM 754 C C . LEU A 1 96 ? -17.309 -2.378 21.946 1.00 91.38 96 LEU A C 1
ATOM 756 O O . LEU A 1 96 ? -16.927 -1.773 20.951 1.00 91.38 96 LEU A O 1
ATOM 760 N N . ASN A 1 97 ? -16.458 -3.057 22.717 1.00 90.69 97 ASN A N 1
ATOM 761 C CA . ASN A 1 97 ? -15.030 -3.151 22.417 1.00 90.69 97 ASN A CA 1
ATOM 762 C C . ASN A 1 97 ? -14.775 -3.916 21.117 1.00 90.69 97 ASN A C 1
ATOM 764 O O . ASN A 1 97 ? -13.931 -3.497 20.329 1.00 90.69 97 ASN A O 1
ATOM 768 N N . TYR A 1 98 ? -15.522 -4.992 20.861 1.00 89.31 98 TYR A N 1
ATOM 769 C CA . TYR A 1 98 ? -15.441 -5.721 19.599 1.00 89.31 98 TYR A CA 1
ATOM 770 C C . TYR A 1 98 ? -15.878 -4.855 18.410 1.00 89.31 98 TYR A C 1
ATOM 772 O O . TYR A 1 98 ? -15.187 -4.807 17.392 1.00 89.31 98 TYR A O 1
ATOM 780 N N . GLU A 1 99 ? -16.981 -4.118 18.541 1.00 89.12 99 GLU A N 1
ATOM 781 C CA . GLU A 1 99 ? -17.451 -3.181 17.516 1.00 89.12 99 GLU A CA 1
ATOM 782 C C . GLU A 1 99 ? -16.441 -2.047 17.279 1.00 89.12 99 GLU A C 1
ATOM 784 O O . GLU A 1 99 ? -16.106 -1.723 16.143 1.00 89.12 99 GLU A O 1
ATOM 789 N N . LEU A 1 100 ? -15.861 -1.490 18.343 1.00 93.94 100 LEU A N 1
ATOM 790 C CA . LEU A 1 100 ? -14.817 -0.475 18.222 1.00 93.94 100 LEU A CA 1
ATOM 791 C C . LEU A 1 100 ? -13.543 -1.024 17.584 1.00 93.94 100 LEU A C 1
ATOM 793 O O . LEU A 1 100 ? -12.910 -0.329 16.791 1.00 93.94 100 LEU A O 1
ATOM 797 N N . GLU A 1 101 ? -13.131 -2.241 17.924 1.00 92.94 101 GLU A N 1
ATOM 798 C CA . GLU A 1 101 ? -11.927 -2.842 17.358 1.00 92.94 101 GLU A CA 1
ATOM 799 C C . GLU A 1 101 ? -12.121 -3.222 15.889 1.00 92.94 101 GLU A C 1
ATOM 801 O O . GLU A 1 101 ? -11.228 -2.992 15.073 1.00 92.94 101 GLU A O 1
ATOM 806 N N . THR A 1 102 ? -13.293 -3.741 15.524 1.00 91.81 102 THR A N 1
ATOM 807 C CA . THR A 1 102 ? -13.652 -3.992 14.121 1.00 91.81 102 THR A CA 1
ATOM 808 C C . THR A 1 102 ? -13.714 -2.686 13.331 1.00 91.81 102 THR A C 1
ATOM 810 O O . THR A 1 102 ? -13.036 -2.580 12.309 1.00 91.81 102 THR A O 1
ATOM 813 N N . ALA A 1 103 ? -14.378 -1.649 13.849 1.00 92.62 103 ALA A N 1
ATOM 814 C CA . ALA A 1 103 ? -14.410 -0.326 13.227 1.00 92.62 103 ALA A CA 1
ATOM 815 C C . ALA A 1 103 ? -13.009 0.296 13.080 1.00 92.62 103 ALA A C 1
ATOM 817 O O . ALA A 1 103 ? -12.695 0.893 12.049 1.00 92.62 103 ALA A O 1
ATOM 818 N N . ARG A 1 104 ? -12.127 0.134 14.077 1.00 93.56 104 ARG A N 1
ATOM 819 C CA . ARG A 1 104 ? -10.726 0.586 13.995 1.00 93.56 104 ARG A CA 1
ATOM 820 C C . ARG A 1 104 ? -9.948 -0.165 12.923 1.00 93.56 104 ARG A C 1
ATOM 822 O O . ARG A 1 104 ? -9.279 0.479 12.121 1.00 93.56 104 ARG A O 1
ATOM 829 N N . LYS A 1 105 ? -10.063 -1.494 12.870 1.00 94.44 105 LYS A N 1
ATOM 830 C CA . LYS A 1 105 ? -9.407 -2.319 11.841 1.00 94.44 105 LYS A CA 1
ATOM 831 C C . LYS A 1 105 ? -9.879 -1.945 10.441 1.00 94.44 105 LYS A C 1
ATOM 8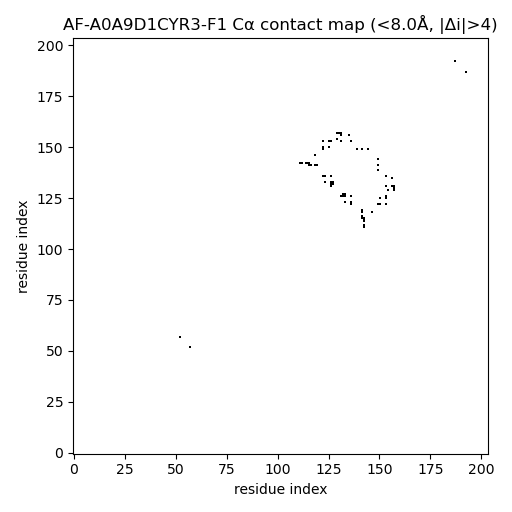33 O O . LYS A 1 105 ? -9.067 -1.849 9.523 1.00 94.44 105 LYS A O 1
ATOM 838 N N . GLU A 1 106 ? -11.172 -1.692 10.271 1.00 92.31 106 GLU A N 1
ATOM 839 C CA . GLU A 1 106 ? -11.714 -1.204 9.005 1.00 92.31 106 GLU A CA 1
ATOM 840 C C . GLU A 1 106 ? -11.160 0.178 8.655 1.00 92.31 106 GLU A C 1
ATOM 842 O O . GLU A 1 106 ? -10.655 0.368 7.549 1.00 92.31 106 GLU A O 1
ATOM 847 N N . ALA A 1 107 ? -11.165 1.121 9.599 1.00 93.19 107 ALA A N 1
ATOM 848 C CA . ALA A 1 107 ? -10.611 2.455 9.390 1.00 93.19 107 ALA A CA 1
ATOM 849 C C . ALA A 1 107 ? -9.116 2.419 9.023 1.00 93.19 107 ALA A C 1
ATOM 851 O O . ALA A 1 107 ? -8.686 3.123 8.109 1.00 93.19 107 ALA A O 1
ATOM 852 N N . GLU A 1 108 ? -8.322 1.576 9.685 1.00 92.75 108 GLU A N 1
ATOM 853 C CA . GLU A 1 108 ? -6.906 1.368 9.369 1.00 92.75 108 GLU A CA 1
ATOM 854 C C . GLU A 1 108 ? -6.714 0.754 7.983 1.00 92.75 108 GLU A C 1
ATOM 856 O O . GLU A 1 108 ? -5.875 1.227 7.212 1.00 92.75 108 GLU A O 1
ATOM 861 N N . LYS A 1 109 ? -7.532 -0.240 7.621 1.00 92.06 109 LYS A N 1
ATOM 862 C CA . LYS A 1 109 ? -7.523 -0.846 6.287 1.00 92.06 109 LYS A CA 1
ATOM 863 C C . LYS A 1 109 ? -7.834 0.190 5.208 1.00 92.06 109 LYS A C 1
ATOM 865 O O . LYS A 1 109 ? -7.106 0.265 4.219 1.00 92.06 109 LYS A O 1
ATOM 870 N N . TYR A 1 110 ? -8.864 1.014 5.395 1.00 92.19 110 TYR A N 1
ATOM 871 C CA . TYR A 1 110 ? -9.194 2.082 4.449 1.00 92.19 110 TYR A CA 1
ATOM 872 C C . TYR A 1 110 ? -8.093 3.140 4.377 1.00 92.19 110 TYR A C 1
ATOM 874 O O . TYR A 1 110 ? -7.724 3.564 3.285 1.00 92.19 110 TYR A O 1
ATOM 882 N N . LYS A 1 111 ? -7.505 3.529 5.512 1.00 90.38 111 LYS A N 1
ATOM 883 C CA . LYS A 1 111 ? -6.387 4.479 5.543 1.00 90.38 111 LYS A CA 1
ATOM 884 C C . LYS A 1 111 ? -5.162 3.944 4.797 1.00 90.38 111 LYS A C 1
ATOM 886 O O . LYS A 1 111 ? -4.554 4.683 4.026 1.00 90.38 111 LYS A O 1
ATOM 891 N N . SER A 1 112 ? -4.824 2.670 4.994 1.00 89.69 112 SER A N 1
ATOM 892 C CA . SER A 1 112 ? -3.742 1.994 4.271 1.00 89.69 112 SER A CA 1
ATOM 893 C C . SER A 1 112 ? -4.027 1.934 2.768 1.00 89.69 112 SER A C 1
ATOM 895 O O . SER A 1 112 ? -3.171 2.319 1.974 1.00 89.69 112 SER A O 1
ATOM 897 N N . GLN A 1 113 ? -5.251 1.566 2.369 1.00 90.06 113 GLN A N 1
ATOM 898 C CA . GLN A 1 113 ? -5.655 1.563 0.961 1.00 90.06 113 GLN A CA 1
ATOM 899 C C . GLN A 1 113 ? -5.524 2.948 0.330 1.00 90.06 113 GLN A C 1
ATOM 901 O O . GLN A 1 113 ? -4.886 3.080 -0.710 1.00 90.06 113 GLN A O 1
ATOM 906 N N . VAL A 1 114 ? -6.056 3.990 0.970 1.00 91.81 114 VAL A N 1
ATOM 907 C CA . VAL A 1 114 ? -5.952 5.365 0.463 1.00 91.81 114 VAL A CA 1
ATOM 908 C C . VAL A 1 114 ? -4.491 5.786 0.330 1.00 91.81 114 VAL A C 1
ATOM 910 O O . VAL A 1 114 ? -4.106 6.295 -0.716 1.00 91.81 114 VAL A O 1
ATOM 913 N N . ASN A 1 115 ? -3.659 5.518 1.339 1.00 91.00 115 ASN A N 1
ATOM 914 C CA . ASN A 1 115 ? -2.232 5.820 1.267 1.00 91.00 115 ASN A CA 1
ATOM 915 C C . ASN A 1 115 ? -1.547 5.091 0.099 1.00 91.00 115 ASN A C 1
ATOM 917 O O . ASN A 1 115 ? -0.819 5.714 -0.669 1.00 91.00 115 ASN A O 1
ATOM 921 N N . SER A 1 116 ? -1.827 3.798 -0.080 1.00 91.81 116 SER A N 1
ATOM 922 C CA . SER A 1 116 ? -1.269 3.002 -1.179 1.00 91.81 116 SER A CA 1
ATOM 923 C C . SER A 1 116 ? -1.695 3.526 -2.555 1.00 91.81 116 SER A C 1
ATOM 925 O O . SER A 1 116 ? -0.882 3.589 -3.475 1.00 91.81 116 SER A O 1
ATOM 927 N N . LEU A 1 117 ? -2.947 3.978 -2.695 1.00 91.81 117 LEU A N 1
ATOM 928 C CA . LEU A 1 117 ? -3.451 4.577 -3.928 1.00 91.81 117 LEU A CA 1
ATOM 929 C C . LEU A 1 117 ? -2.770 5.917 -4.206 1.00 91.81 117 LEU A C 1
ATOM 931 O O . LEU A 1 117 ? -2.323 6.140 -5.329 1.00 91.81 117 LEU A O 1
ATOM 935 N N . THR A 1 118 ? -2.626 6.778 -3.196 1.00 92.06 118 THR A N 1
ATOM 936 C CA . THR A 1 118 ? -1.890 8.043 -3.327 1.00 92.06 118 THR A CA 1
ATOM 937 C C . THR A 1 118 ? -0.453 7.783 -3.772 1.00 92.06 118 THR A C 1
ATOM 939 O O . THR A 1 118 ? -0.023 8.326 -4.791 1.00 92.06 118 THR A O 1
ATOM 942 N N . LEU A 1 119 ? 0.256 6.862 -3.110 1.00 92.50 119 LEU A N 1
ATOM 943 C CA . LEU A 1 119 ? 1.609 6.461 -3.500 1.00 92.50 119 LEU 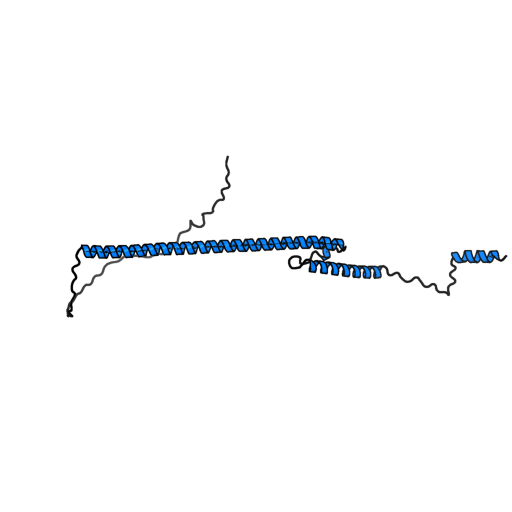A CA 1
ATOM 944 C C . LEU A 1 119 ? 1.661 5.916 -4.930 1.00 92.50 119 LEU A C 1
ATOM 946 O O . LEU A 1 119 ? 2.557 6.287 -5.685 1.00 92.50 119 LEU A O 1
ATOM 950 N N . LYS A 1 120 ? 0.687 5.098 -5.344 1.00 92.31 120 LYS A N 1
ATOM 951 C CA . LYS A 1 120 ? 0.591 4.594 -6.721 1.00 92.31 120 LYS A CA 1
ATOM 952 C C . LYS A 1 120 ? 0.417 5.726 -7.729 1.00 92.31 120 LYS A C 1
ATOM 954 O O . LYS A 1 120 ? 1.078 5.720 -8.768 1.00 92.31 120 LYS A O 1
ATOM 959 N N . THR A 1 121 ? -0.430 6.714 -7.441 1.00 93.06 121 THR A N 1
ATOM 960 C CA . THR A 1 121 ? -0.626 7.864 -8.339 1.00 93.06 121 THR A CA 1
ATOM 961 C C . THR A 1 121 ? 0.631 8.726 -8.457 1.00 93.06 121 THR A C 1
ATOM 963 O O . THR A 1 121 ? 1.024 9.083 -9.569 1.00 93.06 121 THR A O 1
ATOM 966 N N . GLU A 1 122 ? 1.317 8.994 -7.343 1.00 92.31 122 GLU A N 1
ATOM 967 C CA . GLU A 1 122 ? 2.580 9.737 -7.334 1.00 92.31 122 GLU A CA 1
ATOM 968 C C . GLU A 1 122 ? 3.686 8.978 -8.066 1.00 92.31 122 GLU A C 1
ATOM 970 O O . GLU A 1 122 ? 4.377 9.546 -8.911 1.00 92.31 122 GLU A O 1
ATOM 975 N N . ALA A 1 123 ? 3.816 7.678 -7.800 1.00 92.50 123 ALA A N 1
ATOM 976 C CA . ALA A 1 123 ? 4.749 6.793 -8.483 1.00 92.50 123 ALA A CA 1
ATOM 977 C C . ALA A 1 123 ? 4.484 6.744 -9.991 1.00 92.50 123 ALA A C 1
ATOM 979 O O . ALA A 1 123 ? 5.423 6.794 -10.779 1.00 92.50 123 ALA A O 1
ATOM 980 N N . THR A 1 124 ? 3.214 6.714 -10.402 1.00 92.12 124 THR A N 1
ATOM 981 C CA . THR A 1 124 ? 2.816 6.756 -11.816 1.00 92.12 124 THR A CA 1
ATOM 982 C C . THR A 1 124 ? 3.202 8.078 -12.465 1.00 92.12 124 THR A C 1
ATOM 984 O O . THR A 1 124 ? 3.785 8.085 -13.547 1.00 92.12 124 THR A O 1
ATOM 987 N N . SER A 1 125 ? 2.940 9.202 -11.796 1.00 93.50 125 SER A N 1
ATOM 988 C CA . SER A 1 125 ? 3.378 10.521 -12.263 1.00 93.50 125 SER A CA 1
ATOM 989 C C . SER A 1 125 ? 4.903 10.586 -12.403 1.00 93.50 125 SER A C 1
ATOM 991 O O . SER A 1 125 ? 5.414 11.014 -13.438 1.00 93.50 125 SER A O 1
ATOM 993 N N . TYR A 1 126 ? 5.637 10.083 -11.408 1.00 93.44 126 TYR A N 1
ATOM 994 C CA . TYR A 1 126 ? 7.098 10.063 -11.411 1.00 93.44 126 TYR A CA 1
ATOM 995 C C . TYR A 1 126 ? 7.679 9.159 -12.510 1.00 93.44 126 TYR A C 1
ATOM 997 O O . TYR A 1 126 ? 8.586 9.566 -13.234 1.00 93.44 126 TYR A O 1
ATOM 1005 N N . ALA A 1 127 ? 7.125 7.960 -12.692 1.00 92.38 127 ALA A N 1
ATOM 1006 C CA . ALA A 1 127 ? 7.510 7.044 -13.762 1.00 92.38 127 ALA A CA 1
ATOM 1007 C C . ALA A 1 127 ? 7.251 7.654 -15.148 1.00 92.38 127 ALA A C 1
ATOM 1009 O O . ALA A 1 127 ? 8.135 7.625 -16.004 1.00 92.38 127 ALA A O 1
ATOM 1010 N N . ASN A 1 128 ? 6.095 8.297 -15.341 1.00 92.25 128 ASN A N 1
ATOM 1011 C CA . ASN A 1 128 ? 5.772 8.997 -16.584 1.00 92.25 128 ASN A CA 1
ATOM 1012 C C . ASN A 1 128 ? 6.759 10.140 -16.873 1.00 92.25 128 ASN A C 1
ATOM 1014 O O . ASN A 1 128 ? 7.200 10.283 -18.011 1.00 92.25 128 ASN A O 1
ATOM 1018 N N . GLN A 1 129 ? 7.166 10.914 -15.858 1.00 92.75 129 GLN A N 1
ATOM 1019 C CA . GLN A 1 129 ? 8.199 11.952 -16.009 1.00 92.75 129 GLN A CA 1
ATOM 1020 C C . GLN A 1 129 ? 9.551 11.374 -16.451 1.00 92.75 129 GLN A C 1
ATOM 1022 O O . GLN A 1 129 ? 10.276 12.009 -17.212 1.00 92.75 129 GLN A O 1
ATOM 1027 N N . LYS A 1 130 ? 9.883 10.162 -15.997 1.00 92.25 130 LYS A N 1
ATOM 1028 C CA . LYS A 1 130 ? 11.101 9.431 -16.377 1.00 92.25 130 LYS A CA 1
ATOM 1029 C C . LYS A 1 130 ? 10.970 8.672 -17.705 1.00 92.25 130 LYS A C 1
ATOM 1031 O O . LYS A 1 130 ? 11.934 8.051 -18.143 1.00 92.25 130 LYS A O 1
ATOM 1036 N N . GLY A 1 131 ? 9.803 8.708 -18.352 1.00 90.06 131 GLY A N 1
ATOM 1037 C CA . GLY A 1 131 ? 9.532 7.960 -19.583 1.00 90.06 131 GLY A CA 1
ATOM 1038 C C . GLY A 1 131 ? 9.430 6.444 -19.377 1.00 90.06 131 GLY A C 1
ATOM 1039 O O . GLY A 1 131 ? 9.574 5.680 -20.336 1.00 90.06 131 GLY A O 1
ATOM 1040 N N . LEU A 1 132 ? 9.201 5.996 -18.139 1.00 91.69 132 LEU A N 1
ATOM 1041 C CA . LEU A 1 132 ? 9.004 4.593 -17.803 1.00 91.69 132 LEU A CA 1
ATOM 1042 C C . LEU A 1 132 ? 7.516 4.224 -17.976 1.00 91.69 132 LEU A C 1
ATOM 1044 O O . LEU A 1 132 ? 6.661 4.851 -17.351 1.00 91.69 132 LEU A O 1
ATOM 1048 N N . PRO A 1 133 ? 7.179 3.214 -18.800 1.00 89.94 133 PRO A N 1
ATOM 1049 C CA . PRO A 1 133 ? 5.797 2.769 -18.970 1.00 89.94 133 PRO A CA 1
ATOM 1050 C C . PRO A 1 133 ? 5.155 2.260 -17.671 1.00 89.94 133 PRO A C 1
ATOM 1052 O O . PRO A 1 133 ? 5.818 1.644 -16.839 1.00 89.94 133 PRO A O 1
ATOM 1055 N N . ILE A 1 134 ? 3.835 2.427 -17.555 1.00 88.88 134 ILE A N 1
ATOM 1056 C CA . ILE A 1 134 ? 3.047 2.050 -16.365 1.00 88.88 134 ILE A CA 1
ATOM 1057 C C . ILE A 1 134 ? 3.183 0.556 -16.021 1.00 88.88 134 ILE A C 1
ATOM 1059 O O . ILE A 1 134 ? 3.226 0.199 -14.848 1.00 88.88 134 ILE A O 1
ATOM 1063 N N . GLY A 1 135 ? 3.350 -0.314 -17.023 1.00 89.69 135 GLY A N 1
ATOM 1064 C CA . GLY A 1 135 ? 3.503 -1.756 -16.798 1.00 89.69 135 GLY A CA 1
ATOM 1065 C C . GLY A 1 135 ? 4.730 -2.153 -15.962 1.00 89.69 135 GLY A C 1
ATOM 1066 O O . GLY A 1 135 ? 4.752 -3.243 -15.415 1.00 89.69 135 GLY A O 1
ATOM 1067 N N . TYR A 1 136 ? 5.741 -1.286 -15.814 1.00 88.56 136 TYR A N 1
ATOM 1068 C CA . TYR A 1 136 ? 6.896 -1.565 -14.942 1.00 88.56 136 TYR A CA 1
ATOM 1069 C C . TYR A 1 136 ? 6.616 -1.313 -13.457 1.00 88.56 136 TYR A C 1
ATOM 1071 O O . TYR A 1 136 ? 7.391 -1.744 -12.606 1.00 88.56 136 TYR A O 1
ATOM 1079 N N . ILE A 1 137 ? 5.559 -0.562 -13.148 1.00 90.69 137 ILE A N 1
ATOM 1080 C CA . ILE A 1 137 ? 5.239 -0.131 -11.786 1.00 90.69 137 ILE A CA 1
ATOM 1081 C C . ILE A 1 137 ? 3.920 -0.718 -11.276 1.00 90.69 137 ILE A C 1
ATOM 1083 O O . ILE A 1 137 ? 3.666 -0.676 -10.081 1.00 90.69 137 ILE A O 1
ATOM 1087 N N . GLU A 1 138 ? 3.086 -1.278 -12.154 1.00 89.06 138 GLU A N 1
ATOM 1088 C CA . GLU A 1 138 ? 1.747 -1.768 -11.816 1.00 89.06 138 GLU A CA 1
ATOM 1089 C C . GLU A 1 138 ? 1.743 -2.840 -10.717 1.00 89.06 138 GLU A C 1
ATOM 1091 O O . GLU A 1 138 ? 0.892 -2.779 -9.826 1.00 89.06 138 GLU A O 1
ATOM 1096 N N . ASP A 1 139 ? 2.736 -3.733 -10.751 1.00 86.62 139 ASP A N 1
ATOM 1097 C CA . ASP A 1 139 ? 2.893 -4.872 -9.837 1.00 86.62 139 ASP A CA 1
ATOM 1098 C C . ASP A 1 139 ? 3.715 -4.546 -8.573 1.00 86.62 139 ASP A C 1
ATOM 1100 O O . ASP A 1 139 ? 4.053 -5.442 -7.796 1.00 86.62 139 ASP A O 1
ATOM 1104 N N . LEU A 1 140 ? 4.086 -3.279 -8.352 1.00 88.50 140 LEU A N 1
ATOM 1105 C CA . LEU A 1 140 ? 4.789 -2.877 -7.130 1.00 88.50 140 LEU A CA 1
ATOM 1106 C C . LEU A 1 140 ? 3.856 -2.938 -5.911 1.00 88.50 140 LEU A C 1
ATOM 1108 O O . LEU A 1 140 ? 2.683 -2.568 -5.983 1.00 88.50 140 LEU A O 1
ATOM 1112 N N . ASP A 1 141 ? 4.393 -3.356 -4.762 1.00 87.88 141 ASP A N 1
ATOM 1113 C CA . ASP A 1 141 ? 3.651 -3.339 -3.501 1.00 87.88 141 ASP A CA 1
ATOM 1114 C C . ASP A 1 141 ? 3.647 -1.926 -2.903 1.00 87.88 141 ASP A C 1
ATOM 1116 O O . ASP A 1 141 ? 4.614 -1.473 -2.294 1.00 87.88 141 ASP A O 1
ATOM 1120 N N . TYR A 1 142 ? 2.531 -1.222 -3.075 1.00 89.38 142 TYR A N 1
ATOM 1121 C CA . TYR A 1 142 ? 2.318 0.122 -2.533 1.00 89.38 142 TYR A CA 1
ATOM 1122 C C . TYR A 1 142 ? 1.775 0.132 -1.098 1.00 89.38 142 TYR A C 1
ATOM 1124 O O . TYR A 1 142 ? 1.668 1.202 -0.498 1.00 89.38 142 TYR A O 1
ATOM 1132 N N . ALA A 1 143 ? 1.373 -1.021 -0.555 1.00 83.38 143 ALA A N 1
ATOM 1133 C CA . ALA A 1 143 ? 0.763 -1.104 0.770 1.00 83.38 143 ALA A CA 1
ATOM 1134 C C . ALA A 1 143 ? 1.815 -1.199 1.883 1.00 83.38 143 ALA A C 1
ATOM 1136 O O . ALA A 1 143 ? 1.599 -0.662 2.971 1.00 83.38 143 ALA A O 1
ATOM 1137 N N . HIS A 1 144 ? 2.951 -1.844 1.603 1.00 82.12 144 HIS A N 1
ATOM 1138 C CA . HIS A 1 144 ? 3.997 -2.111 2.598 1.00 82.12 144 HIS A CA 1
ATOM 1139 C C . HIS A 1 144 ? 5.321 -1.383 2.327 1.00 82.12 144 HIS A C 1
ATOM 1141 O O . HIS A 1 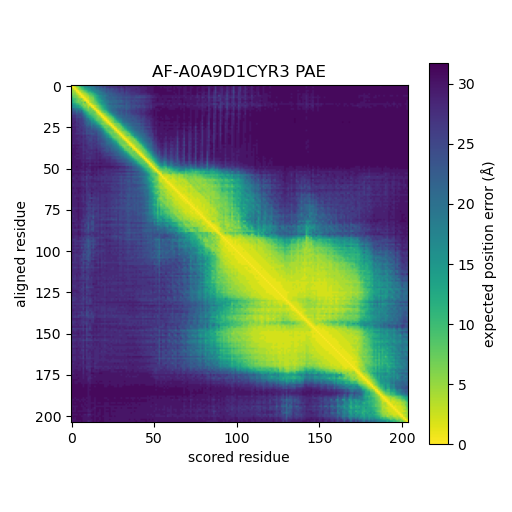144 ? 6.236 -1.461 3.147 1.00 82.12 144 HIS A O 1
ATOM 1147 N N . GLU A 1 145 ? 5.446 -0.666 1.207 1.00 85.25 145 GLU A N 1
ATOM 1148 C CA . GLU A 1 145 ? 6.666 0.068 0.859 1.00 85.25 145 GLU A CA 1
ATOM 1149 C C . GLU A 1 145 ? 6.577 1.570 1.130 1.00 85.25 145 GLU A C 1
ATOM 1151 O O . GLU A 1 145 ? 5.515 2.191 1.086 1.00 85.25 145 GLU A O 1
ATOM 1156 N N . THR A 1 146 ? 7.740 2.177 1.382 1.00 89.06 146 THR A N 1
ATOM 1157 C CA . THR A 1 146 ? 7.871 3.627 1.533 1.00 89.06 146 THR A CA 1
ATOM 1158 C C . THR A 1 146 ? 7.989 4.327 0.180 1.00 89.06 146 THR A C 1
ATOM 1160 O O . THR A 1 146 ? 8.432 3.747 -0.817 1.00 89.06 146 THR A O 1
ATOM 1163 N N . ALA A 1 147 ? 7.658 5.620 0.156 1.00 88.44 147 ALA A N 1
ATOM 1164 C CA . ALA A 1 147 ? 7.795 6.453 -1.034 1.00 88.44 147 ALA A CA 1
ATOM 1165 C C . ALA A 1 147 ? 9.241 6.483 -1.568 1.00 88.44 147 ALA A C 1
ATOM 1167 O O . ALA A 1 147 ? 9.448 6.457 -2.782 1.00 88.44 147 ALA A O 1
ATOM 1168 N N . GLU A 1 148 ? 10.252 6.508 -0.690 1.00 90.50 148 GLU A N 1
ATOM 1169 C CA . GLU A 1 148 ? 11.661 6.462 -1.099 1.00 90.50 148 GLU A CA 1
ATOM 1170 C C . GLU A 1 148 ? 12.029 5.140 -1.781 1.00 90.50 148 GLU A C 1
ATOM 1172 O O . GLU A 1 148 ? 12.710 5.165 -2.807 1.00 90.50 148 GLU A O 1
ATOM 1177 N N . SER A 1 149 ? 11.562 3.999 -1.254 1.00 92.06 149 SER A N 1
ATOM 1178 C CA . SER A 1 149 ? 11.808 2.678 -1.856 1.00 92.06 149 SER A CA 1
ATOM 1179 C C . SER A 1 149 ? 11.267 2.625 -3.284 1.00 92.06 149 SER A C 1
ATOM 1181 O O . SER A 1 149 ? 11.986 2.270 -4.221 1.00 92.06 149 SER A O 1
ATOM 1183 N N . ILE A 1 150 ? 10.019 3.061 -3.470 1.00 91.50 150 ILE A N 1
ATOM 1184 C CA . ILE A 1 150 ? 9.354 3.063 -4.776 1.00 91.50 150 ILE A CA 1
ATOM 1185 C C . ILE A 1 150 ? 10.101 3.966 -5.766 1.00 91.50 150 ILE A C 1
ATOM 1187 O O . ILE A 1 150 ? 10.361 3.553 -6.896 1.00 91.50 150 ILE A O 1
ATOM 1191 N N . LYS A 1 151 ? 10.517 5.168 -5.345 1.00 92.81 151 LYS A N 1
ATOM 1192 C CA . LYS A 1 151 ? 11.311 6.080 -6.190 1.00 92.81 151 LYS A CA 1
ATOM 1193 C C . LYS A 1 151 ? 12.623 5.440 -6.639 1.00 92.81 151 LYS A C 1
ATOM 1195 O O . LYS A 1 151 ? 12.919 5.437 -7.831 1.00 92.81 151 LYS A O 1
ATOM 1200 N N . GLN A 1 152 ? 13.361 4.822 -5.715 1.00 93.88 152 GLN A N 1
ATOM 1201 C CA . GLN A 1 152 ? 14.606 4.123 -6.044 1.00 93.88 152 GLN A CA 1
ATOM 1202 C C . GLN A 1 152 ? 14.386 2.964 -7.022 1.00 93.88 152 GLN A C 1
ATOM 1204 O O . GLN A 1 152 ? 15.222 2.728 -7.895 1.00 93.88 152 GLN A O 1
ATOM 1209 N N . LYS A 1 153 ? 13.277 2.226 -6.897 1.00 92.50 153 LYS A N 1
ATOM 1210 C CA . LYS A 1 153 ? 12.919 1.162 -7.846 1.00 92.50 153 LYS A CA 1
ATOM 1211 C C . LYS A 1 153 ? 12.625 1.723 -9.236 1.00 92.50 153 LYS A C 1
ATOM 1213 O O . LYS A 1 153 ? 13.149 1.196 -10.214 1.00 92.50 153 LYS A O 1
ATOM 1218 N N . ILE A 1 154 ? 11.865 2.815 -9.323 1.00 93.12 154 ILE A N 1
ATOM 1219 C CA . ILE A 1 154 ? 11.574 3.497 -10.593 1.00 93.12 154 ILE A CA 1
ATOM 1220 C C . ILE A 1 154 ? 12.863 3.986 -11.260 1.00 93.12 154 ILE A C 1
ATOM 1222 O O . ILE A 1 154 ? 13.042 3.780 -12.462 1.00 93.12 154 ILE A O 1
ATOM 1226 N N . ASP A 1 155 ? 13.785 4.577 -10.500 1.00 94.31 155 ASP A N 1
ATOM 1227 C CA . ASP A 1 155 ? 15.075 5.022 -11.035 1.00 94.31 155 ASP A CA 1
ATOM 1228 C C . ASP A 1 155 ? 15.894 3.843 -11.580 1.00 94.31 155 ASP A C 1
ATOM 1230 O O . ASP A 1 155 ? 16.355 3.889 -12.722 1.00 94.31 155 ASP A O 1
ATOM 1234 N N . LYS A 1 156 ? 15.982 2.736 -10.831 1.00 94.31 156 LYS A N 1
ATOM 1235 C CA . LYS A 1 156 ? 16.655 1.510 -11.294 1.00 94.31 156 LYS A CA 1
ATOM 1236 C C . LYS A 1 156 ? 16.043 0.962 -12.582 1.00 94.31 156 LYS A C 1
ATOM 1238 O O . LYS A 1 156 ? 16.780 0.599 -13.497 1.00 94.31 156 LYS A O 1
ATOM 1243 N N . PHE A 1 157 ? 14.714 0.908 -12.677 1.00 93.62 157 PHE A N 1
ATOM 1244 C CA . PHE A 1 157 ? 14.036 0.455 -13.894 1.00 93.62 157 PHE A CA 1
ATOM 1245 C C . PHE A 1 157 ? 14.273 1.395 -15.076 1.00 93.62 157 PHE A C 1
ATOM 1247 O O . PHE A 1 157 ? 14.472 0.927 -16.196 1.00 93.62 157 PHE A O 1
ATOM 1254 N N . THR A 1 158 ? 14.310 2.704 -14.831 1.00 93.69 158 THR A N 1
ATOM 1255 C CA . THR A 1 158 ? 14.602 3.710 -15.860 1.00 93.69 158 THR A CA 1
ATOM 1256 C C . THR A 1 158 ? 16.018 3.537 -16.412 1.00 93.69 158 THR A C 1
ATOM 1258 O O . THR A 1 158 ? 16.217 3.520 -17.630 1.00 93.69 158 THR A O 1
ATOM 1261 N N . GLU A 1 159 ? 17.007 3.352 -15.536 1.00 94.69 159 GLU A N 1
ATOM 1262 C CA . GLU A 1 159 ? 18.395 3.111 -15.941 1.00 94.69 159 GLU A CA 1
ATOM 1263 C C . GLU A 1 159 ? 18.562 1.795 -16.700 1.00 94.69 159 GLU A C 1
ATOM 1265 O O . GLU A 1 159 ? 19.241 1.759 -17.727 1.00 94.69 159 GLU A O 1
ATOM 1270 N N . LEU A 1 160 ? 17.948 0.716 -16.207 1.00 94.88 160 LEU A N 1
ATOM 1271 C CA . LEU A 1 160 ? 18.019 -0.596 -16.844 1.00 94.88 160 LEU A CA 1
ATOM 1272 C C . LEU A 1 160 ? 17.396 -0.557 -18.241 1.00 94.88 160 LEU A C 1
ATOM 1274 O O . LEU A 1 160 ? 18.031 -0.964 -19.209 1.00 94.88 160 LEU A O 1
ATOM 1278 N N . ARG A 1 161 ? 16.201 0.033 -18.365 1.00 94.00 161 ARG A N 1
ATOM 1279 C CA . ARG A 1 161 ? 15.520 0.207 -19.651 1.00 94.00 161 ARG A CA 1
ATOM 1280 C C . ARG A 1 161 ? 16.350 1.031 -20.632 1.00 94.00 161 ARG A C 1
ATOM 1282 O O . ARG A 1 161 ? 16.407 0.678 -21.804 1.00 94.00 161 ARG A O 1
ATOM 1289 N N . SER A 1 162 ? 16.982 2.110 -20.170 1.00 93.44 162 SER A N 1
ATOM 1290 C CA . SER A 1 162 ? 17.837 2.948 -21.024 1.00 93.44 162 SER A CA 1
ATOM 1291 C C . SER A 1 162 ? 19.032 2.152 -21.551 1.00 93.44 162 SER A C 1
ATOM 1293 O O . SER A 1 162 ? 19.264 2.124 -22.754 1.00 93.44 162 SER A O 1
ATOM 1295 N N . LYS A 1 163 ? 19.722 1.407 -20.675 1.00 95.19 163 LYS A N 1
ATOM 1296 C CA . LYS A 1 163 ? 20.844 0.536 -21.063 1.00 95.19 163 LYS A CA 1
ATOM 1297 C C . LYS A 1 163 ? 20.423 -0.556 -22.048 1.00 95.19 163 LYS A C 1
ATOM 1299 O O . LYS A 1 163 ? 21.130 -0.805 -23.022 1.00 95.19 163 LYS A O 1
ATOM 1304 N N . ASP A 1 164 ? 19.280 -1.195 -21.817 1.00 94.12 164 ASP A N 1
ATOM 1305 C CA . ASP A 1 164 ? 18.766 -2.246 -22.699 1.00 94.12 164 ASP A CA 1
ATOM 1306 C C . ASP A 1 164 ? 18.369 -1.695 -24.072 1.00 94.12 164 ASP A C 1
ATOM 1308 O O . ASP A 1 164 ? 18.699 -2.295 -25.098 1.00 94.12 164 ASP A O 1
ATOM 1312 N N . LEU A 1 165 ? 17.713 -0.529 -24.112 1.00 94.56 165 LEU A N 1
ATOM 1313 C CA . LEU A 1 165 ? 17.375 0.152 -25.361 1.00 94.56 165 LEU A CA 1
ATOM 1314 C C . LEU A 1 165 ? 18.627 0.586 -26.122 1.00 94.56 165 LEU A C 1
ATOM 1316 O O . LEU A 1 165 ? 18.698 0.355 -27.327 1.00 94.56 165 LEU A O 1
ATOM 1320 N N . ASP A 1 166 ? 19.626 1.144 -25.440 1.00 93.50 166 ASP A N 1
ATOM 1321 C CA . ASP A 1 166 ? 20.890 1.548 -26.058 1.00 93.50 166 ASP A CA 1
ATOM 1322 C C . ASP A 1 166 ? 21.626 0.352 -26.663 1.00 93.50 166 ASP A C 1
ATOM 1324 O O . ASP A 1 166 ? 22.090 0.416 -27.803 1.00 93.50 166 ASP A O 1
ATOM 1328 N N . ASN A 1 167 ? 21.693 -0.770 -25.943 1.00 94.06 167 ASN A N 1
ATOM 1329 C CA . ASN A 1 167 ? 22.297 -2.001 -26.450 1.00 94.06 167 ASN A CA 1
ATOM 1330 C C . ASN A 1 167 ? 21.527 -2.552 -27.657 1.00 94.06 167 ASN A C 1
ATOM 1332 O O . ASN A 1 167 ? 22.130 -2.888 -28.677 1.00 94.06 167 ASN A O 1
ATOM 1336 N N . TYR A 1 168 ? 20.196 -2.586 -27.577 1.00 94.31 168 TYR A N 1
ATOM 1337 C CA . TYR A 1 168 ? 19.345 -3.036 -28.675 1.00 94.31 168 TYR A CA 1
ATOM 1338 C C . TYR A 1 168 ? 19.490 -2.152 -29.921 1.00 94.31 168 TYR A C 1
ATOM 1340 O O . TYR A 1 168 ? 19.616 -2.663 -31.038 1.00 94.31 168 TYR A O 1
ATOM 1348 N N . LEU A 1 169 ? 19.501 -0.827 -29.746 1.00 94.81 169 LEU A N 1
ATOM 1349 C CA . LEU A 1 169 ? 19.704 0.135 -30.827 1.00 94.81 169 LEU A CA 1
ATOM 1350 C C . LEU A 1 169 ? 21.105 0.011 -31.413 1.00 94.81 169 LEU A C 1
ATOM 1352 O O . LEU A 1 169 ? 21.243 -0.022 -32.631 1.00 94.81 169 LEU A O 1
ATOM 1356 N N . LYS A 1 170 ? 22.134 -0.125 -30.575 1.00 92.94 170 LYS A N 1
ATOM 1357 C CA . LYS A 1 170 ? 23.508 -0.363 -31.020 1.00 92.94 170 LYS A CA 1
ATOM 1358 C C . LYS A 1 170 ? 23.599 -1.624 -31.867 1.00 92.94 170 LYS A C 1
ATOM 1360 O O . LYS A 1 170 ? 24.250 -1.597 -32.903 1.00 92.94 170 LYS A O 1
ATOM 1365 N N . ASP A 1 171 ? 22.932 -2.703 -31.474 1.00 91.50 171 ASP A N 1
ATOM 1366 C CA . ASP A 1 171 ? 22.908 -3.945 -32.244 1.00 91.50 171 ASP A CA 1
ATOM 1367 C C . ASP A 1 171 ? 22.151 -3.810 -33.567 1.00 91.50 171 ASP A C 1
ATOM 1369 O O . ASP A 1 171 ? 22.613 -4.324 -34.584 1.00 91.50 171 ASP A O 1
ATOM 1373 N N . LYS A 1 172 ? 21.022 -3.092 -33.585 1.00 90.81 172 LYS A N 1
ATOM 1374 C CA . LYS A 1 172 ? 20.226 -2.858 -34.801 1.00 90.81 172 LYS A CA 1
ATOM 1375 C C . LYS A 1 172 ? 20.850 -1.852 -35.767 1.00 90.81 172 LYS A C 1
ATOM 1377 O O . LYS A 1 172 ? 20.649 -1.978 -36.970 1.00 90.81 172 LYS A O 1
ATOM 1382 N N . LEU A 1 173 ? 21.588 -0.868 -35.258 1.00 91.00 173 LEU A N 1
ATOM 1383 C CA . LEU A 1 173 ? 22.225 0.185 -36.051 1.00 91.00 173 LEU A CA 1
ATOM 1384 C C . LEU A 1 173 ? 23.630 -0.208 -36.536 1.00 91.00 173 LEU A C 1
ATOM 1386 O O . LEU A 1 173 ? 24.264 0.562 -37.257 1.00 91.00 173 LEU A O 1
ATOM 1390 N N . LYS A 1 174 ? 24.125 -1.405 -36.185 1.00 87.56 174 LYS A N 1
ATOM 1391 C CA . LYS A 1 174 ? 25.335 -1.973 -36.793 1.00 87.56 174 LYS A CA 1
ATOM 1392 C C . LYS A 1 174 ? 25.144 -2.054 -38.306 1.00 87.56 174 LYS A C 1
ATOM 1394 O O . LYS A 1 174 ? 24.353 -2.849 -38.806 1.00 87.56 174 LYS A O 1
ATOM 1399 N N . GLN A 1 175 ? 25.895 -1.239 -39.035 1.00 77.94 175 GLN A N 1
ATOM 1400 C CA . GLN A 1 175 ? 26.027 -1.370 -40.479 1.00 77.94 175 GLN A CA 1
ATOM 1401 C C . GLN A 1 175 ? 27.214 -2.273 -40.800 1.00 77.94 175 GLN A C 1
ATOM 1403 O O . GLN A 1 175 ? 28.218 -2.282 -40.082 1.00 77.94 175 GLN A O 1
ATOM 1408 N N . ASN A 1 176 ? 27.101 -3.027 -41.894 1.00 75.75 176 ASN A N 1
ATOM 1409 C CA . ASN A 1 176 ? 28.260 -3.713 -42.450 1.00 75.75 176 ASN A 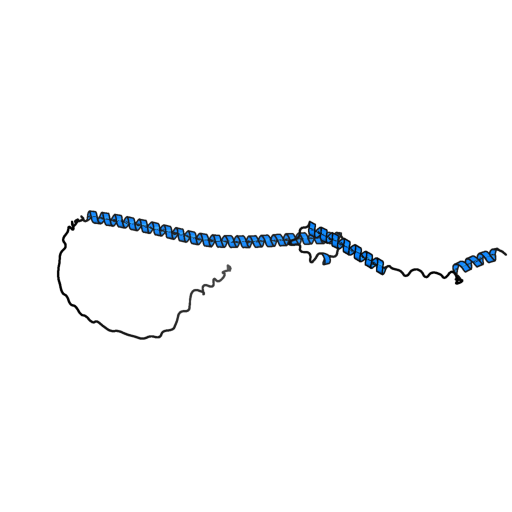CA 1
ATOM 1410 C C . ASN A 1 176 ? 29.315 -2.662 -42.821 1.00 75.75 176 ASN A C 1
ATOM 1412 O O . ASN A 1 176 ? 28.944 -1.618 -43.370 1.00 75.75 176 ASN A O 1
ATOM 1416 N N . PRO A 1 177 ? 30.606 -2.913 -42.538 1.00 77.00 177 PRO A N 1
ATOM 1417 C CA . PRO A 1 177 ? 31.651 -1.985 -42.932 1.00 77.00 177 PRO A CA 1
ATOM 1418 C C . PRO A 1 177 ? 31.583 -1.750 -44.450 1.00 77.00 177 PRO A C 1
ATOM 1420 O O . PRO A 1 177 ? 31.246 -2.681 -45.196 1.00 77.00 177 PRO A O 1
ATOM 1423 N N . PRO A 1 178 ? 31.870 -0.523 -44.923 1.00 80.12 178 PRO A N 1
ATOM 1424 C CA . PRO A 1 178 ? 31.920 -0.249 -46.351 1.00 80.12 178 PRO A CA 1
ATOM 1425 C C . PRO A 1 178 ? 32.876 -1.238 -47.016 1.00 80.12 178 PRO A C 1
ATOM 1427 O O . PRO A 1 178 ? 33.924 -1.573 -46.459 1.00 80.12 178 PRO A O 1
ATOM 1430 N N . LYS A 1 179 ? 32.495 -1.742 -48.196 1.00 80.75 179 LYS A N 1
ATOM 1431 C CA . LYS A 1 179 ? 33.356 -2.654 -48.953 1.00 80.75 179 LYS A CA 1
ATOM 1432 C C . LYS A 1 179 ? 34.688 -1.951 -49.190 1.00 80.75 179 LYS A C 1
ATOM 1434 O O . LYS A 1 179 ? 34.703 -0.883 -49.800 1.00 80.75 179 LYS A O 1
ATOM 1439 N N . ALA A 1 180 ? 35.774 -2.550 -48.705 1.00 78.19 180 ALA A N 1
ATOM 1440 C CA . ALA A 1 180 ? 37.110 -2.112 -49.064 1.00 78.19 180 ALA A CA 1
ATOM 1441 C C . ALA A 1 180 ? 37.208 -2.145 -50.593 1.00 78.19 180 ALA A C 1
ATOM 1443 O O . ALA A 1 180 ? 36.868 -3.149 -51.226 1.00 78.19 180 ALA A O 1
ATOM 1444 N N . VAL A 1 181 ? 37.577 -1.014 -51.185 1.00 71.44 181 VAL A N 1
ATOM 1445 C CA . VAL A 1 181 ? 37.881 -0.959 -52.610 1.00 71.44 181 VAL A CA 1
ATOM 1446 C C . VAL A 1 181 ? 39.251 -1.612 -52.748 1.00 71.44 181 VAL A C 1
ATOM 1448 O O . VAL A 1 181 ? 40.212 -1.119 -52.171 1.00 71.44 181 VAL A O 1
ATOM 1451 N N . ASP A 1 182 ? 39.335 -2.752 -53.434 1.00 68.12 182 ASP A N 1
ATOM 1452 C CA . ASP A 1 182 ? 40.629 -3.339 -53.782 1.00 68.12 182 ASP A CA 1
ATOM 1453 C C . ASP A 1 182 ? 41.406 -2.324 -54.633 1.00 68.12 182 ASP A C 1
ATOM 1455 O O . ASP A 1 182 ? 41.002 -2.033 -55.763 1.00 68.12 182 ASP A O 1
ATOM 1459 N N . ASP A 1 183 ? 42.548 -1.845 -54.131 1.00 60.56 183 ASP A N 1
ATOM 1460 C CA . ASP A 1 183 ? 43.459 -0.924 -54.837 1.00 60.56 183 ASP A CA 1
ATOM 1461 C C . ASP A 1 183 ? 43.967 -1.486 -56.186 1.00 60.56 183 ASP A C 1
ATOM 1463 O O . ASP A 1 183 ? 44.550 -0.768 -56.995 1.00 60.56 183 ASP A O 1
ATOM 1467 N N . ASN A 1 184 ? 43.723 -2.773 -56.460 1.00 57.81 184 ASN A N 1
ATOM 1468 C CA . ASN A 1 184 ? 44.134 -3.476 -57.676 1.00 57.81 184 ASN A CA 1
ATOM 1469 C C . ASN A 1 184 ? 43.042 -3.627 -58.748 1.00 57.81 184 ASN A C 1
ATOM 1471 O O . ASN A 1 184 ? 43.285 -4.254 -59.782 1.00 57.81 184 ASN A O 1
ATOM 1475 N N . LYS A 1 185 ? 41.848 -3.052 -58.561 1.00 55.28 185 LYS A N 1
ATOM 1476 C CA . LYS A 1 185 ? 40.926 -2.823 -59.680 1.00 55.28 185 LYS A CA 1
ATOM 1477 C C . LYS A 1 185 ? 41.022 -1.368 -60.095 1.00 55.28 185 LYS A C 1
ATOM 1479 O O . LYS A 1 185 ? 40.704 -0.478 -59.315 1.00 55.28 185 LYS A O 1
ATOM 1484 N N . THR A 1 186 ? 41.375 -1.147 -61.359 1.00 58.12 186 THR A N 1
ATOM 1485 C CA . THR A 1 186 ? 41.088 0.078 -62.110 1.00 58.12 186 THR A CA 1
ATOM 1486 C C . THR A 1 186 ? 39.585 0.348 -62.056 1.00 58.12 186 THR A C 1
ATOM 1488 O O . THR A 1 186 ? 38.815 -0.006 -62.948 1.00 58.12 186 THR A O 1
ATOM 1491 N N . THR A 1 187 ? 39.140 0.943 -60.955 1.00 57.31 187 THR A N 1
ATOM 1492 C CA . THR A 1 187 ? 37.814 1.512 -60.834 1.00 57.31 187 THR A CA 1
ATOM 1493 C C . THR A 1 187 ? 37.815 2.703 -61.776 1.00 57.31 187 THR A C 1
ATOM 1495 O O . THR A 1 187 ? 38.442 3.732 -61.536 1.00 57.31 187 THR A O 1
ATOM 1498 N N . SER A 1 188 ? 37.184 2.528 -62.938 1.00 62.50 188 SER A N 1
ATOM 1499 C CA . SER A 1 188 ? 36.833 3.654 -63.792 1.00 62.50 188 SER A CA 1
ATOM 1500 C C . SER A 1 188 ? 35.743 4.421 -63.053 1.00 62.50 188 SER A C 1
ATOM 1502 O O . SER A 1 188 ? 34.557 4.212 -63.292 1.00 62.50 188 SER A O 1
ATOM 1504 N N . ASP A 1 189 ? 36.153 5.224 -62.069 1.00 69.94 189 ASP A N 1
ATOM 1505 C CA . ASP A 1 189 ? 35.268 6.165 -61.407 1.00 69.94 189 ASP A CA 1
ATOM 1506 C C . ASP A 1 189 ? 34.772 7.140 -62.493 1.00 69.94 189 ASP A C 1
ATOM 1508 O O . ASP A 1 189 ? 35.588 7.854 -63.100 1.00 69.94 189 ASP A O 1
ATOM 1512 N N . PRO A 1 190 ? 33.457 7.156 -62.792 1.00 70.44 190 PRO A N 1
ATOM 1513 C CA . PRO A 1 190 ? 32.889 8.017 -63.824 1.00 70.44 190 PRO A CA 1
ATOM 1514 C C . PRO A 1 190 ? 33.200 9.501 -63.591 1.00 70.44 190 PRO A C 1
ATOM 1516 O O . PRO A 1 190 ? 33.296 10.260 -64.557 1.00 70.44 190 PRO A O 1
ATOM 1519 N N . TYR A 1 191 ? 33.395 9.909 -62.331 1.00 68.25 191 TYR A N 1
ATOM 1520 C CA . TYR A 1 1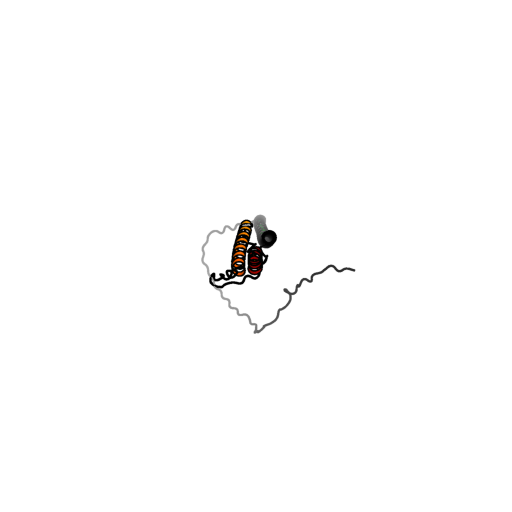91 ? 33.695 11.286 -61.948 1.00 68.25 191 TYR A CA 1
ATOM 1521 C C . TYR A 1 191 ? 35.181 11.636 -62.110 1.00 68.25 191 TYR A C 1
ATOM 1523 O O . TYR A 1 191 ? 35.494 12.751 -62.532 1.00 68.25 191 TYR A O 1
ATOM 1531 N N . LEU A 1 192 ? 36.108 10.695 -61.878 1.00 73.19 192 LEU A N 1
ATOM 1532 C CA . LEU A 1 192 ? 37.531 10.917 -62.189 1.00 73.19 192 LEU A CA 1
ATOM 1533 C C . LEU A 1 192 ? 37.809 10.869 -63.692 1.00 73.19 192 LEU A C 1
ATOM 1535 O O . LEU A 1 192 ? 38.743 11.521 -64.158 1.00 73.19 192 LEU A O 1
ATOM 1539 N N . LYS A 1 193 ? 37.008 10.130 -64.467 1.00 74.88 193 LYS A N 1
ATOM 1540 C CA . LYS A 1 193 ? 37.195 10.027 -65.918 1.00 74.88 193 LYS A CA 1
ATOM 1541 C C . LYS A 1 193 ? 37.093 11.395 -66.601 1.00 74.88 193 LYS A C 1
ATOM 1543 O O . LYS A 1 193 ? 38.006 11.783 -67.322 1.00 74.88 193 LYS A O 1
ATOM 1548 N N . GLY A 1 194 ? 36.039 12.160 -66.303 1.00 74.19 194 GLY A N 1
ATOM 1549 C CA . GLY A 1 194 ? 35.869 13.512 -66.850 1.00 74.19 194 GLY A CA 1
ATOM 1550 C C . GLY A 1 194 ? 36.960 14.491 -66.399 1.00 74.19 194 GLY A C 1
ATOM 1551 O O . GLY A 1 194 ? 37.386 15.345 -67.175 1.00 74.19 194 GLY A O 1
ATOM 1552 N N . PHE A 1 195 ? 37.458 14.337 -65.167 1.00 78.25 195 PHE A N 1
ATOM 1553 C CA . PHE A 1 195 ? 38.576 15.124 -64.646 1.00 78.25 195 PHE A CA 1
ATOM 1554 C C . PHE A 1 195 ? 39.877 14.819 -65.403 1.00 78.25 195 PHE A C 1
ATOM 1556 O O . PHE A 1 195 ? 40.531 15.734 -65.901 1.00 78.25 195 PHE A O 1
ATOM 1563 N N . ASN A 1 196 ? 40.223 13.542 -65.573 1.00 77.25 196 ASN A N 1
ATOM 1564 C CA . ASN A 1 196 ? 41.416 13.132 -66.314 1.00 77.25 196 ASN A CA 1
ATOM 1565 C C . ASN A 1 196 ? 41.350 13.536 -67.795 1.00 77.25 196 ASN A C 1
ATOM 1567 O O . ASN A 1 196 ? 42.342 14.035 -68.329 1.00 77.25 196 ASN A O 1
ATOM 1571 N N . ASP A 1 197 ? 40.186 13.403 -68.435 1.00 77.12 197 ASP A N 1
ATOM 1572 C CA . ASP A 1 197 ? 39.974 13.806 -69.831 1.00 77.12 197 ASP A CA 1
ATOM 1573 C C . ASP A 1 197 ? 40.143 15.328 -70.020 1.00 77.12 197 ASP A C 1
ATOM 1575 O O . ASP A 1 197 ? 40.735 15.778 -71.006 1.00 77.12 197 ASP A O 1
ATOM 1579 N N . TYR A 1 198 ? 39.696 16.138 -69.052 1.00 76.44 198 TYR A N 1
ATOM 1580 C CA . TYR A 1 198 ? 39.880 17.594 -69.068 1.00 76.44 198 TYR A CA 1
ATOM 1581 C C . TYR A 1 198 ? 41.361 17.998 -69.001 1.00 76.44 198 TYR A C 1
ATOM 1583 O O . TYR A 1 198 ? 41.812 18.842 -69.779 1.00 76.44 198 TYR A O 1
ATOM 1591 N N . PHE A 1 199 ? 42.150 17.380 -68.116 1.00 76.44 199 PHE A N 1
ATOM 1592 C CA . PHE A 1 199 ? 43.586 17.676 -68.018 1.00 76.44 199 PHE A CA 1
ATOM 1593 C C . PHE A 1 199 ? 44.398 17.110 -69.187 1.00 76.44 199 PHE A C 1
ATOM 1595 O O . PHE A 1 199 ? 45.386 17.730 -69.589 1.00 76.44 199 PHE A O 1
ATOM 1602 N N . ALA A 1 200 ? 43.982 15.982 -69.765 1.00 77.00 200 ALA A N 1
ATOM 1603 C CA . ALA A 1 200 ? 44.611 15.418 -70.955 1.00 77.00 200 ALA A CA 1
ATOM 1604 C C . ALA A 1 200 ? 44.418 16.318 -72.189 1.00 77.00 200 ALA A C 1
ATOM 1606 O O . ALA A 1 200 ? 45.368 16.544 -72.938 1.00 77.00 200 ALA A O 1
ATOM 1607 N N . ASN A 1 201 ? 43.225 16.897 -72.365 1.00 71.50 201 ASN A N 1
ATOM 1608 C CA . ASN A 1 201 ? 42.933 17.790 -73.491 1.00 71.50 201 ASN A CA 1
ATOM 1609 C C . ASN A 1 201 ? 43.490 19.213 -73.337 1.00 71.50 201 ASN A C 1
ATOM 1611 O O . ASN A 1 201 ? 43.588 19.926 -74.329 1.00 71.50 201 ASN A O 1
ATOM 1615 N N . LYS A 1 202 ? 43.894 19.635 -72.132 1.00 68.25 202 LYS A N 1
ATOM 1616 C CA . LYS A 1 202 ? 44.485 20.967 -71.893 1.00 68.25 202 LYS A CA 1
ATOM 1617 C C . LYS A 1 202 ? 45.992 21.044 -72.193 1.00 68.25 202 LYS A C 1
ATOM 1619 O O . LYS A 1 202 ? 46.562 22.129 -72.181 1.00 68.25 202 LYS A O 1
ATOM 1624 N N . LYS A 1 203 ? 46.651 19.902 -72.431 1.00 61.78 203 LYS A N 1
ATOM 1625 C CA . LYS A 1 203 ? 48.088 19.799 -72.763 1.00 61.78 203 LYS A CA 1
ATOM 1626 C C . LYS A 1 203 ? 48.384 19.747 -74.274 1.00 61.78 203 LYS A C 1
ATOM 1628 O O . LYS A 1 203 ? 49.506 19.405 -74.645 1.00 61.78 203 LYS A O 1
ATOM 1633 N N . ARG A 1 204 ? 47.409 20.060 -75.130 1.00 55.84 204 ARG A N 1
ATOM 1634 C CA . ARG A 1 204 ? 47.598 20.224 -76.579 1.00 55.84 204 ARG A CA 1
ATOM 1635 C C . ARG A 1 204 ? 47.482 21.678 -76.991 1.00 55.84 204 ARG A C 1
ATOM 1637 O O . ARG A 1 204 ? 46.652 22.382 -76.378 1.00 55.84 204 ARG A O 1
#

Solvent-accessible surface area (backbone atoms only — not comparable to full-atom values): 13088 Å² total; per-residue (Å²): 138,84,82,80,90,75,79,85,78,84,74,71,90,78,64,87,86,84,89,87,89,88,85,89,83,91,79,92,85,85,89,85,89,86,90,81,91,82,88,84,88,81,88,84,89,81,85,83,82,78,78,82,73,52,73,69,56,50,52,51,51,54,49,55,50,51,51,51,52,51,51,52,52,51,50,50,52,50,49,54,50,52,50,51,49,50,52,52,48,51,55,52,51,53,51,50,50,52,52,50,50,51,52,48,51,49,50,49,50,52,51,46,50,53,50,18,51,52,51,47,54,53,50,49,53,52,29,51,75,65,70,39,63,65,84,82,55,69,86,58,69,46,78,86,52,54,74,67,59,54,50,54,49,48,53,52,51,41,54,50,51,49,54,53,49,51,51,51,48,52,64,69,66,60,68,81,75,78,79,78,77,62,90,85,54,89,71,80,47,75,72,56,48,58,52,52,51,52,59,61,64,67,76,110

Secondary structure (DSSP, 8-state):
------PPP--TTSS---------------------------------------HHHHHHHHHHHHHHHHHHHHHHHHHHHHHHHHHHHHHHHHHHHHHHHHHHHHHHHHHHHHHHHHHHHHHHHHHHHTT--GGGTTTS-TTT--HHHHHHHHHHHHHHHHHHHHHHHHHHS-PPPPPP--TTS----HHHHHHHHHHHHTT-

Organism: NCBI:txid2840752

Mean predicted aligned error: 20.76 Å

pLDDT: mean 72.86, std 21.12, range [24.73, 95.19]